Protein AF-A0AAD7QPZ3-F1 (afdb_monomer_lite)

pLDDT: mean 71.7, std 20.36, range [33.66, 97.88]

Secondary structure (DSSP, 8-state):
---------------------GGGS-S-----HHHHHHHHH-HHHHHHHHHHHHHHHHHHHHHHHHHHHHHHHHHHHHHHHHHHHHHHHHHHHHHHHHHTTS------------------------------------S----------------S---TTSTTSS----------------TT-------HHHHHHHHHHHHHHHHHHHHHHHHHTTPPPPPPPPPPP--PPPHHHHHHHHHHHHHHTS----

InterPro domains:
  IPR019186 Nucleolar protein 12 [PF09805] (25-174)
  IPR019186 Nucleolar protein 12 [PTHR14577] (20-248)

Radius of gyration: 40.18 Å; chains: 1; bounding box: 103×110×95 Å

Organism: NCBI:txid54092

Structure (mmCIF, N/CA/C/O backbone):
data_AF-A0AAD7QPZ3-F1
#
_entry.id   AF-A0AAD7QPZ3-F1
#
loop_
_atom_site.group_PDB
_atom_site.id
_atom_site.type_symbol
_atom_site.label_atom_id
_atom_site.label_alt_id
_atom_site.label_comp_id
_atom_site.label_asym_id
_atom_site.label_entity_id
_atom_site.label_seq_id
_atom_site.pdbx_PDB_ins_code
_atom_site.Cartn_x
_atom_site.Cartn_y
_atom_site.Cartn_z
_atom_site.occupancy
_atom_site.B_iso_or_equiv
_atom_site.auth_seq_id
_atom_site.auth_comp_id
_atom_site.auth_asym_id
_atom_site.auth_atom_id
_atom_site.pdbx_PDB_model_num
ATOM 1 N N . MET A 1 1 ? -53.931 44.814 13.717 1.00 44.66 1 MET A N 1
ATOM 2 C CA . MET A 1 1 ? -52.877 45.122 12.726 1.00 44.66 1 MET A CA 1
ATOM 3 C C . MET A 1 1 ? -52.194 43.832 12.310 1.00 44.66 1 MET A C 1
ATOM 5 O O . MET A 1 1 ? -51.509 43.199 13.102 1.00 44.66 1 MET A O 1
ATOM 9 N N . SER A 1 2 ? -52.487 43.412 11.088 1.00 45.22 2 SER A N 1
ATOM 10 C CA . SER A 1 2 ? -51.930 42.269 10.373 1.00 45.22 2 SER A CA 1
ATOM 11 C C . SER A 1 2 ? -50.501 42.550 9.909 1.00 45.22 2 SER A C 1
ATOM 13 O O . SER A 1 2 ? -50.274 43.551 9.239 1.00 45.22 2 SER A O 1
ATOM 15 N N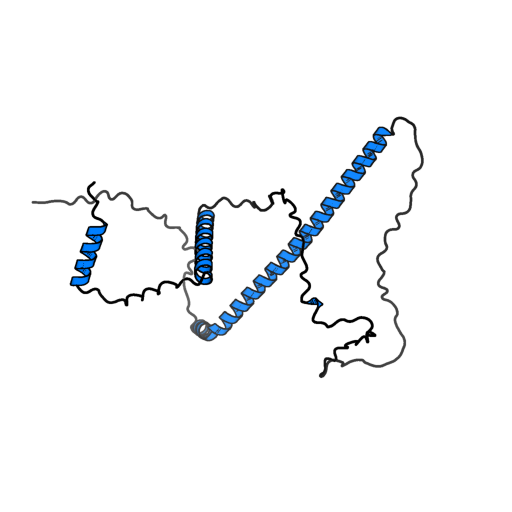 . PHE A 1 3 ? -49.570 41.632 10.169 1.00 46.31 3 PHE A N 1
ATOM 16 C CA . PHE A 1 3 ? -48.316 41.559 9.418 1.00 46.31 3 PHE A CA 1
ATOM 17 C C . PHE A 1 3 ? -48.076 40.120 8.960 1.00 46.31 3 PHE A C 1
ATOM 19 O O . PHE A 1 3 ? -47.621 39.256 9.710 1.00 46.31 3 PHE A O 1
ATOM 26 N N . GLN A 1 4 ? -48.432 39.882 7.697 1.00 48.34 4 GLN A N 1
ATOM 27 C CA . GLN A 1 4 ? -48.074 38.704 6.919 1.00 48.34 4 GLN A CA 1
ATOM 28 C C . GLN A 1 4 ? -46.544 38.633 6.813 1.00 48.34 4 GLN A C 1
ATOM 30 O O . GLN A 1 4 ? -45.912 39.532 6.264 1.00 48.34 4 GLN A O 1
ATOM 35 N N . ARG A 1 5 ? -45.924 37.563 7.322 1.00 46.53 5 ARG A N 1
ATOM 36 C CA . ARG A 1 5 ? -44.510 37.282 7.041 1.00 46.53 5 ARG A CA 1
ATOM 37 C C . ARG A 1 5 ? -44.424 36.558 5.701 1.00 46.53 5 ARG A C 1
ATOM 39 O O . ARG A 1 5 ? -44.705 35.367 5.617 1.00 46.53 5 ARG A O 1
ATOM 46 N N . SER A 1 6 ? -44.034 37.282 4.656 1.00 44.94 6 SER A N 1
ATOM 47 C CA . SER A 1 6 ? -43.653 36.708 3.366 1.00 44.94 6 SER A CA 1
ATOM 48 C C . SER A 1 6 ? -42.385 35.860 3.531 1.00 44.94 6 SER A C 1
ATOM 50 O O . SER A 1 6 ? -41.292 36.393 3.712 1.00 44.94 6 SER A O 1
ATOM 52 N N . SER A 1 7 ? -42.508 34.535 3.470 1.00 50.91 7 SER A N 1
ATOM 53 C CA . SER A 1 7 ? -41.379 33.593 3.537 1.00 50.91 7 SER A CA 1
ATOM 54 C C . SER A 1 7 ? -40.961 33.046 2.165 1.00 50.91 7 SER A C 1
ATOM 56 O O . SER A 1 7 ? -40.457 31.928 2.062 1.00 50.91 7 SER A O 1
ATOM 58 N N . LYS A 1 8 ? -41.138 33.823 1.090 1.00 55.22 8 LYS A N 1
ATOM 59 C CA . LYS A 1 8 ? -40.607 33.473 -0.234 1.00 55.22 8 LYS A CA 1
ATOM 60 C C . LYS A 1 8 ? -39.213 34.085 -0.396 1.00 55.22 8 LYS A C 1
ATOM 62 O O . LYS A 1 8 ? -39.055 35.285 -0.214 1.00 55.22 8 LYS A O 1
ATOM 67 N N . ASN A 1 9 ? -38.252 33.232 -0.760 1.00 48.41 9 ASN A N 1
ATOM 68 C CA . ASN A 1 9 ? -36.850 33.503 -1.128 1.00 48.41 9 ASN A CA 1
ATOM 69 C C . ASN A 1 9 ? -35.798 33.281 -0.025 1.00 48.41 9 ASN A C 1
ATOM 71 O O . ASN A 1 9 ? -35.169 34.207 0.476 1.00 48.41 9 ASN A O 1
ATOM 75 N N . ARG A 1 10 ? -35.518 32.003 0.271 1.00 49.38 10 ARG A N 1
ATOM 76 C CA . ARG A 1 10 ? -34.171 31.566 0.677 1.00 49.38 10 ARG A CA 1
ATOM 77 C C . ARG A 1 10 ? -33.445 31.033 -0.567 1.00 49.38 10 ARG A C 1
ATOM 79 O O . ARG A 1 10 ? -33.820 29.959 -1.037 1.00 49.38 10 ARG A O 1
ATOM 86 N N . PRO A 1 11 ? -32.441 31.734 -1.117 1.00 47.47 11 PRO A N 1
ATOM 87 C CA . PRO A 1 11 ? -31.622 31.197 -2.193 1.00 47.47 11 PRO A CA 1
ATOM 88 C C . PRO A 1 11 ? -30.579 30.237 -1.600 1.00 47.47 11 PRO A C 1
ATOM 90 O O . PRO A 1 11 ? -29.946 30.551 -0.594 1.00 47.47 11 PRO A O 1
ATOM 93 N N . GLY A 1 12 ? -30.399 29.062 -2.210 1.00 43.78 12 GLY A N 1
ATOM 94 C CA . GLY A 1 12 ? -29.226 28.212 -1.951 1.00 43.78 12 GLY A CA 1
ATOM 95 C C . GLY A 1 12 ? -29.464 26.833 -1.330 1.00 43.78 12 GLY A C 1
ATOM 96 O O . GLY A 1 12 ? -28.518 26.224 -0.836 1.00 43.78 12 GLY A O 1
ATOM 97 N N . GLY A 1 13 ? -30.682 26.289 -1.373 1.00 44.22 13 GLY A N 1
ATOM 98 C CA . GLY A 1 13 ? -30.884 24.859 -1.129 1.00 44.22 13 GLY A CA 1
ATOM 99 C C . GLY A 1 13 ? -30.333 24.048 -2.301 1.00 44.22 13 GLY A C 1
ATOM 100 O O . GLY A 1 13 ? -31.015 23.896 -3.310 1.00 44.22 13 GLY A O 1
ATOM 101 N N . ARG A 1 14 ? -29.097 23.546 -2.197 1.00 56.03 14 ARG A N 1
ATOM 102 C CA . ARG A 1 14 ? -28.527 22.596 -3.163 1.00 56.03 14 ARG A CA 1
ATOM 103 C C . ARG A 1 14 ? -29.438 21.363 -3.193 1.00 56.03 14 ARG A C 1
ATOM 105 O O . ARG A 1 14 ? -29.388 20.539 -2.284 1.00 56.03 14 ARG A O 1
ATOM 112 N N . VAL A 1 15 ? -30.285 21.256 -4.217 1.00 57.50 15 VAL A N 1
ATOM 113 C CA . VAL A 1 15 ? -31.061 20.045 -4.501 1.00 57.50 15 VAL A CA 1
ATOM 114 C C . VAL A 1 15 ? -30.040 18.972 -4.850 1.00 57.50 15 VAL A C 1
ATOM 116 O O . VAL A 1 15 ? -29.491 18.944 -5.950 1.00 57.50 15 VAL A O 1
ATOM 119 N N . THR A 1 16 ? -29.705 18.125 -3.881 1.00 58.88 16 THR A N 1
ATOM 120 C CA . THR A 1 16 ? -28.944 16.916 -4.161 1.00 58.88 16 THR A CA 1
ATOM 121 C C . THR A 1 16 ? -29.809 16.085 -5.097 1.00 58.88 16 THR A C 1
ATOM 123 O O . THR A 1 16 ? -30.924 15.691 -4.750 1.00 58.88 16 THR A O 1
ATOM 126 N N . LYS A 1 17 ? -29.337 15.880 -6.333 1.00 59.47 17 LYS A N 1
ATOM 127 C CA . LYS A 1 17 ? -29.953 14.926 -7.254 1.00 59.47 17 LYS A CA 1
ATOM 128 C C . LYS A 1 17 ? -30.024 13.605 -6.493 1.00 59.47 17 LYS A C 1
ATOM 130 O O . LYS A 1 17 ? -28.983 13.053 -6.142 1.00 59.47 17 LYS A O 1
ATOM 135 N N . LYS A 1 18 ? -31.237 13.156 -6.156 1.00 56.84 18 LYS A N 1
ATOM 136 C CA . LYS A 1 18 ? -31.462 11.830 -5.582 1.00 56.84 18 LYS A CA 1
ATOM 137 C C . LYS A 1 18 ? -30.889 10.854 -6.598 1.00 56.84 18 LYS A C 1
ATOM 139 O O . LYS A 1 18 ? -31.437 10.722 -7.689 1.00 56.84 18 LYS A O 1
ATOM 144 N N . THR A 1 19 ? -29.750 10.255 -6.278 1.00 60.06 19 THR A N 1
ATOM 145 C CA . THR A 1 19 ? -29.179 9.173 -7.065 1.00 60.06 19 THR A CA 1
ATOM 146 C C . THR A 1 19 ? -30.207 8.049 -7.061 1.00 60.06 19 THR A C 1
ATOM 148 O O . THR A 1 19 ? -30.424 7.375 -6.055 1.00 60.06 19 THR A O 1
ATOM 151 N N . GLY A 1 20 ? -30.934 7.928 -8.171 1.00 56.56 20 GLY A N 1
ATOM 152 C CA . GLY A 1 20 ? -31.792 6.789 -8.443 1.00 56.56 20 GLY A CA 1
ATOM 153 C C . GLY A 1 20 ? -30.926 5.540 -8.407 1.00 56.56 20 GLY A C 1
ATOM 154 O O . GLY A 1 20 ? -29.980 5.416 -9.176 1.00 56.56 20 GLY A O 1
ATOM 155 N N . GLY A 1 21 ? -31.200 4.664 -7.448 1.00 55.03 21 GLY A N 1
ATOM 156 C CA . GLY A 1 21 ? -30.370 3.491 -7.215 1.00 55.03 21 GLY A CA 1
ATOM 157 C C . GLY A 1 21 ? -30.864 2.620 -6.069 1.00 55.03 21 GLY A C 1
ATOM 158 O O . GLY A 1 21 ? -30.061 2.063 -5.333 1.00 55.03 21 GLY A O 1
ATOM 159 N N . ASN A 1 22 ? -32.182 2.478 -5.904 1.00 60.66 22 ASN A N 1
ATOM 160 C CA . ASN A 1 22 ? -32.751 1.428 -5.050 1.00 60.66 22 ASN A CA 1
ATOM 161 C C . ASN A 1 22 ? -32.691 0.032 -5.718 1.00 60.66 22 ASN A C 1
ATOM 163 O O . ASN A 1 22 ? -33.339 -0.890 -5.242 1.00 60.66 22 ASN A O 1
ATOM 167 N N . GLY A 1 23 ? -31.924 -0.144 -6.804 1.00 61.34 23 GLY A N 1
ATOM 168 C CA . GLY A 1 23 ? -31.830 -1.404 -7.555 1.00 61.34 23 GLY A CA 1
ATOM 169 C C . GLY A 1 23 ? -31.077 -2.531 -6.840 1.00 61.34 23 GLY A C 1
ATOM 170 O O . GLY A 1 23 ? -31.253 -3.688 -7.190 1.00 61.34 23 GLY A O 1
ATOM 171 N N . PHE A 1 24 ? -30.289 -2.214 -5.808 1.00 64.94 24 PHE A N 1
ATOM 172 C CA . PHE A 1 24 ? -29.586 -3.208 -4.987 1.00 64.94 24 PHE A CA 1
ATOM 173 C C . PHE A 1 24 ? -29.947 -3.077 -3.504 1.00 64.94 24 PHE A C 1
ATOM 175 O O . PHE A 1 24 ? -29.116 -3.226 -2.612 1.00 64.94 24 PHE A O 1
ATOM 182 N N . ARG A 1 25 ? -31.196 -2.716 -3.207 1.00 73.00 25 ARG A N 1
ATOM 183 C CA . ARG A 1 25 ? -31.723 -2.891 -1.854 1.00 73.00 25 ARG A CA 1
ATOM 184 C C . ARG A 1 25 ? -32.513 -4.193 -1.862 1.00 73.00 25 ARG A C 1
ATOM 186 O O . ARG A 1 25 ? -33.539 -4.231 -2.542 1.00 73.00 25 ARG A O 1
ATOM 193 N N . PRO A 1 26 ? -32.041 -5.258 -1.192 1.00 76.50 26 PRO A N 1
ATOM 194 C CA . PRO A 1 26 ? -32.827 -6.477 -1.086 1.00 76.50 26 PRO A CA 1
ATOM 195 C C . PRO A 1 26 ? -34.203 -6.125 -0.512 1.00 76.50 26 PRO A C 1
ATOM 197 O O . PRO A 1 26 ? -34.297 -5.359 0.449 1.00 76.50 26 PRO A O 1
ATOM 200 N N . ARG A 1 27 ? -35.263 -6.617 -1.171 1.00 81.38 27 ARG A N 1
ATOM 201 C CA . ARG A 1 27 ? -36.658 -6.312 -0.810 1.00 81.38 27 ARG A CA 1
ATOM 202 C C . ARG A 1 27 ? -36.979 -6.775 0.610 1.00 81.38 27 ARG A C 1
ATOM 204 O O . ARG A 1 27 ? -37.755 -6.122 1.295 1.00 81.38 27 ARG A O 1
ATOM 211 N N . GLU A 1 28 ? -36.327 -7.847 1.051 1.00 83.81 28 GLU A N 1
ATOM 212 C CA . GLU A 1 28 ? -36.482 -8.441 2.372 1.00 83.81 28 GLU A CA 1
ATOM 213 C C . GLU A 1 28 ? -35.107 -8.860 2.906 1.00 83.81 28 GLU A C 1
ATOM 215 O O . GLU A 1 28 ? -34.257 -9.350 2.159 1.00 83.81 28 GLU A O 1
ATOM 220 N N . ILE A 1 29 ? -34.875 -8.630 4.200 1.00 83.56 29 ILE A N 1
ATOM 221 C CA . ILE A 1 29 ? -33.672 -9.065 4.914 1.00 83.56 29 ILE A CA 1
ATOM 222 C C . ILE A 1 29 ? -34.129 -10.096 5.940 1.00 83.56 29 ILE A C 1
ATOM 224 O O . ILE A 1 29 ? -34.732 -9.739 6.952 1.00 83.56 29 ILE A O 1
ATOM 228 N N . LEU A 1 30 ? -33.851 -11.370 5.669 1.00 88.50 30 LEU A N 1
ATOM 229 C CA . LEU A 1 30 ? -34.077 -12.454 6.618 1.00 88.50 30 LEU A CA 1
ATOM 230 C C . LEU A 1 30 ? -32.838 -12.599 7.501 1.00 88.50 30 LEU A C 1
ATOM 232 O O . LEU A 1 30 ? -31.723 -12.767 7.004 1.00 88.50 30 LEU A O 1
ATOM 236 N N . PHE A 1 31 ? -33.029 -12.497 8.814 1.00 85.81 31 PHE A N 1
ATOM 237 C CA . PHE A 1 31 ? -31.963 -12.714 9.783 1.00 85.81 31 PHE A CA 1
ATOM 238 C C . PHE A 1 31 ? -31.994 -14.165 10.242 1.00 85.81 31 PHE A C 1
ATOM 240 O O . PHE A 1 31 ? -32.867 -14.552 11.012 1.00 85.81 31 PHE A O 1
ATOM 247 N N . ASP A 1 32 ? -31.018 -14.943 9.790 1.00 92.94 32 ASP A N 1
ATOM 248 C CA . ASP A 1 32 ? -30.769 -16.273 10.327 1.00 92.94 32 ASP A CA 1
ATOM 249 C C . ASP A 1 32 ? -30.086 -16.146 11.703 1.00 92.94 32 ASP A C 1
ATOM 251 O O . ASP A 1 32 ? -28.991 -15.576 11.837 1.00 92.94 32 ASP A O 1
ATOM 255 N N . SER A 1 33 ? -30.771 -16.619 12.746 1.00 92.44 33 SER A N 1
ATOM 256 C CA . SER A 1 33 ? -30.279 -16.601 14.125 1.00 92.44 33 SER A CA 1
ATOM 257 C C . SER A 1 33 ? -29.007 -17.426 14.283 1.00 92.44 33 SER A C 1
ATOM 259 O O . SER A 1 33 ? -28.092 -16.995 14.991 1.00 92.44 33 SER A O 1
ATOM 261 N N . ASP A 1 34 ? -28.902 -18.546 13.574 1.00 91.12 34 ASP A N 1
ATOM 262 C CA . ASP A 1 34 ? -27.798 -19.490 13.723 1.00 91.12 34 ASP A CA 1
ATOM 263 C C . ASP A 1 34 ? -26.545 -18.936 13.046 1.00 91.12 34 ASP A C 1
ATOM 265 O O . ASP A 1 34 ? -25.460 -18.908 13.640 1.00 91.12 34 ASP A O 1
ATOM 269 N N . ALA A 1 35 ? -26.702 -18.354 11.852 1.00 89.31 35 ALA A N 1
ATOM 270 C CA . ALA A 1 35 ? -25.636 -17.608 11.185 1.00 89.31 35 ALA A CA 1
ATOM 271 C C . ALA A 1 35 ? -25.154 -16.419 12.036 1.00 89.31 35 ALA A C 1
ATOM 273 O O . ALA A 1 35 ? -23.952 -16.135 12.103 1.00 89.31 35 ALA A O 1
ATOM 274 N N . ARG A 1 36 ? -26.069 -15.733 12.738 1.00 88.38 36 ARG A N 1
ATOM 275 C CA . ARG A 1 36 ? -25.717 -14.642 13.659 1.00 88.38 36 ARG A CA 1
ATOM 276 C C . ARG A 1 36 ? -24.919 -15.149 14.856 1.00 88.38 36 ARG A C 1
ATOM 278 O O . ARG A 1 36 ? -23.930 -14.513 15.227 1.00 88.38 36 ARG A O 1
ATOM 285 N N . GLU A 1 37 ? -25.305 -16.269 15.456 1.00 89.50 37 GLU A N 1
ATOM 286 C CA . GLU A 1 37 ? -24.554 -16.870 16.558 1.00 89.50 37 GLU A CA 1
ATOM 287 C C . GLU A 1 37 ? -23.158 -17.321 16.133 1.00 89.50 37 GLU A C 1
ATOM 289 O O . GLU A 1 37 ? -22.177 -17.019 16.820 1.00 89.50 37 GLU A O 1
ATOM 294 N N . GLN A 1 38 ? -23.045 -17.984 14.983 1.00 86.69 38 GLN A N 1
ATOM 295 C CA . GLN A 1 38 ? -21.759 -18.391 14.418 1.00 86.69 38 GLN A CA 1
ATOM 296 C C . GLN A 1 38 ? -20.876 -17.181 14.107 1.00 86.69 38 GLN A C 1
ATOM 298 O O . GLN A 1 38 ? -19.686 -17.173 14.433 1.00 86.69 38 GLN A O 1
ATOM 303 N N . TYR A 1 39 ? -21.455 -16.116 13.550 1.00 86.62 39 TYR A N 1
ATOM 304 C CA . TYR A 1 39 ? -20.751 -14.861 13.322 1.00 86.62 39 TYR A CA 1
ATOM 305 C C . TYR A 1 39 ? -20.240 -14.273 14.642 1.00 86.62 39 TYR A C 1
ATOM 307 O O . TYR A 1 39 ? -19.056 -13.940 14.749 1.00 86.62 39 TYR A O 1
ATOM 315 N N . LEU A 1 40 ? -21.086 -14.186 15.670 1.00 89.00 40 LEU A N 1
ATOM 316 C CA . LEU A 1 40 ? -20.717 -13.615 16.967 1.00 89.00 40 LEU A CA 1
ATOM 317 C C . LEU A 1 40 ? -19.697 -14.463 17.740 1.00 89.00 40 LEU A C 1
ATOM 319 O O . LEU A 1 40 ? -18.849 -13.897 18.423 1.00 89.00 40 LEU A O 1
ATOM 323 N N . LYS A 1 41 ? -19.723 -15.791 17.623 1.00 88.88 41 LYS A N 1
ATOM 324 C CA . LYS A 1 41 ? -18.760 -16.687 18.294 1.00 88.88 41 LYS A CA 1
ATOM 325 C C . LYS A 1 41 ? -17.465 -16.865 17.479 1.00 88.88 41 LYS A C 1
ATOM 327 O O . LYS A 1 41 ? -16.403 -17.134 18.034 1.00 88.88 41 LYS A O 1
ATOM 332 N N . GLY A 1 42 ? -17.514 -16.648 16.165 1.00 91.25 42 GLY A N 1
ATOM 333 C CA . GLY A 1 42 ? -16.420 -16.897 15.220 1.00 91.25 42 GLY A CA 1
ATOM 334 C C . GLY A 1 42 ? -15.436 -15.743 14.987 1.00 91.25 42 GLY A C 1
ATOM 335 O O . GLY A 1 42 ? -14.693 -15.784 14.008 1.00 91.25 42 GLY A O 1
ATOM 336 N N . PHE A 1 43 ? -15.400 -14.692 15.821 1.00 90.94 43 PHE A N 1
ATOM 337 C CA . PHE A 1 43 ? -14.508 -13.536 15.589 1.00 90.94 43 PHE A CA 1
ATOM 338 C C . PHE A 1 43 ? -13.027 -13.911 15.488 1.00 90.94 43 PHE A C 1
ATOM 340 O O . PHE A 1 43 ? -12.316 -13.331 14.668 1.00 90.94 43 PHE A O 1
ATOM 347 N N . HIS A 1 44 ? -12.558 -14.863 16.302 1.00 90.69 44 HIS A N 1
ATOM 348 C CA . HIS A 1 44 ? -11.166 -15.304 16.247 1.00 90.69 44 HIS A CA 1
ATOM 349 C C . HIS A 1 44 ? -10.850 -15.970 14.903 1.00 90.69 44 HIS A C 1
ATOM 351 O O . HIS A 1 44 ? -9.897 -15.560 14.247 1.00 90.69 44 HIS A O 1
ATOM 357 N N . LYS A 1 45 ? -11.714 -16.884 14.438 1.00 93.19 45 LYS A N 1
ATOM 358 C CA . LYS A 1 45 ? -11.594 -17.526 13.118 1.00 93.19 45 LYS A CA 1
ATOM 359 C C . LYS A 1 45 ? -11.549 -16.488 11.995 1.00 93.19 45 LYS A C 1
ATOM 361 O O . LYS A 1 45 ? -10.574 -16.425 11.263 1.00 93.19 45 LYS A O 1
ATOM 366 N N . ARG A 1 46 ? -12.495 -15.543 11.977 1.00 91.44 46 ARG A N 1
ATOM 367 C CA . ARG A 1 46 ? -12.531 -14.458 10.977 1.00 91.44 46 ARG A CA 1
ATOM 368 C C . ARG A 1 46 ? -11.339 -13.503 11.049 1.00 91.44 46 ARG A C 1
ATOM 370 O O .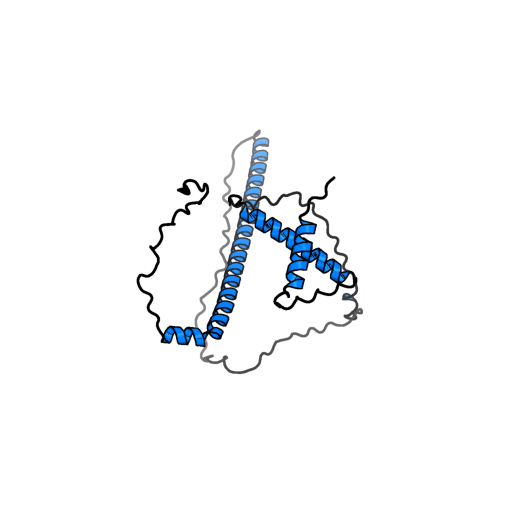 ARG A 1 46 ? -11.011 -12.846 10.064 1.00 91.44 46 ARG A O 1
ATOM 377 N N . ASN A 1 47 ? -10.742 -13.315 12.225 1.00 95.12 47 ASN A N 1
ATOM 378 C CA . ASN A 1 47 ? -9.514 -12.531 12.363 1.00 95.12 47 ASN A CA 1
ATOM 379 C C . ASN A 1 47 ? -8.310 -13.291 11.795 1.00 95.12 47 ASN A C 1
ATOM 381 O O . ASN A 1 47 ? -7.477 -12.667 11.143 1.00 95.12 47 ASN A O 1
ATOM 385 N N . VAL A 1 48 ? -8.223 -14.601 12.037 1.00 95.12 48 VAL A N 1
ATOM 386 C CA . VAL A 1 48 ? -7.183 -15.476 11.477 1.00 95.12 48 VAL A CA 1
ATOM 387 C C . VAL A 1 48 ? -7.308 -15.529 9.955 1.00 95.12 48 VAL A C 1
ATOM 389 O O . VAL A 1 48 ? -6.375 -15.116 9.277 1.00 95.12 48 VAL A O 1
ATOM 392 N N . GLU A 1 49 ? -8.493 -15.828 9.427 1.00 94.88 49 GLU A N 1
ATOM 393 C CA . GLU A 1 49 ? -8.777 -15.841 7.984 1.00 94.88 49 GLU A CA 1
ATOM 394 C C . GLU A 1 49 ? -8.438 -14.504 7.311 1.00 94.88 49 GLU A C 1
ATOM 396 O O . GLU A 1 49 ? -7.887 -14.457 6.216 1.00 94.88 49 GLU A O 1
ATOM 401 N N . ARG A 1 50 ? -8.732 -13.369 7.966 1.00 94.69 50 ARG A N 1
ATOM 402 C CA . ARG A 1 50 ? -8.355 -12.049 7.434 1.00 94.69 50 ARG A CA 1
ATOM 403 C C . ARG A 1 50 ? -6.845 -11.853 7.369 1.00 94.69 50 ARG A C 1
ATOM 405 O O . ARG A 1 50 ? -6.371 -11.247 6.411 1.00 94.69 50 ARG A O 1
ATOM 412 N N . LYS A 1 51 ? -6.106 -12.318 8.379 1.00 96.31 51 LYS A N 1
ATOM 413 C CA . LYS A 1 51 ? -4.638 -12.259 8.385 1.00 96.31 51 LYS A CA 1
ATOM 414 C C . LYS A 1 51 ? -4.057 -13.166 7.306 1.00 96.31 51 LYS A C 1
ATOM 416 O O . LYS A 1 51 ? -3.176 -12.725 6.577 1.00 96.31 51 LYS A O 1
ATOM 421 N N . GLU A 1 52 ? -4.584 -14.378 7.174 1.00 96.88 52 GLU A N 1
ATOM 422 C CA . GLU A 1 52 ? -4.180 -15.346 6.152 1.00 96.88 52 GLU A CA 1
ATOM 423 C C . GLU A 1 52 ? -4.440 -14.797 4.752 1.00 96.88 52 GLU A C 1
ATOM 425 O O . GLU A 1 52 ? -3.504 -14.662 3.974 1.00 96.88 52 GLU A O 1
ATOM 430 N N . LYS A 1 53 ? -5.652 -14.308 4.478 1.00 97.19 53 LYS A N 1
ATOM 431 C CA . LYS A 1 53 ? -6.002 -13.700 3.188 1.00 97.19 53 LYS A CA 1
ATOM 432 C C . LYS A 1 53 ? -5.165 -12.462 2.860 1.00 97.19 53 LYS A C 1
ATOM 434 O O . LYS A 1 53 ? -4.864 -12.197 1.699 1.00 97.19 53 LYS A O 1
ATOM 439 N N . ALA A 1 54 ? -4.805 -11.662 3.865 1.00 95.94 54 ALA A N 1
ATOM 440 C CA . ALA A 1 54 ? -3.897 -10.533 3.665 1.00 95.94 54 ALA A CA 1
ATOM 441 C C . ALA A 1 54 ? -2.479 -11.010 3.310 1.00 95.94 54 ALA A C 1
ATOM 443 O O . ALA A 1 54 ? -1.859 -10.451 2.405 1.00 95.94 54 ALA A O 1
ATOM 444 N N . ALA A 1 55 ? -1.991 -12.057 3.979 1.00 96.06 55 ALA A N 1
ATOM 445 C CA . ALA A 1 55 ? -0.699 -12.665 3.683 1.00 96.06 55 ALA A CA 1
ATOM 446 C C . ALA A 1 55 ? -0.676 -13.337 2.298 1.00 96.06 55 ALA A C 1
ATOM 448 O O . ALA A 1 55 ? 0.310 -13.205 1.580 1.00 96.06 55 ALA A O 1
ATOM 449 N N . GLU A 1 56 ? -1.752 -14.014 1.899 1.00 97.19 56 GLU A N 1
ATOM 450 C CA . GLU A 1 56 ? -1.904 -14.625 0.574 1.00 97.19 56 GLU A CA 1
ATOM 451 C C . GLU A 1 56 ? -1.859 -13.578 -0.533 1.00 97.19 56 GLU A C 1
ATOM 453 O O . GLU A 1 56 ? -1.018 -13.680 -1.422 1.00 97.19 56 GLU A O 1
ATOM 458 N N . ARG A 1 57 ? -2.658 -12.508 -0.428 1.00 95.81 57 ARG A N 1
ATOM 459 C CA . ARG A 1 57 ? -2.611 -11.411 -1.407 1.00 95.81 57 ARG A CA 1
ATOM 460 C C . ARG A 1 57 ? -1.224 -10.787 -1.504 1.00 95.81 57 ARG A C 1
ATOM 462 O O . ARG A 1 57 ? -0.754 -10.516 -2.602 1.00 95.81 57 ARG A O 1
ATOM 469 N N . ALA A 1 58 ? -0.545 -10.576 -0.376 1.00 95.38 58 ALA A N 1
ATOM 470 C CA . ALA A 1 58 ? 0.816 -10.041 -0.386 1.00 95.38 58 ALA A CA 1
ATOM 471 C C . ALA A 1 58 ? 1.794 -10.971 -1.130 1.00 95.38 58 ALA A C 1
ATOM 473 O O . ALA A 1 58 ? 2.621 -10.495 -1.907 1.00 95.38 58 ALA A O 1
ATOM 474 N N . LYS A 1 59 ? 1.672 -12.292 -0.943 1.00 97.31 59 LYS A N 1
ATOM 475 C CA . LYS A 1 59 ? 2.470 -13.291 -1.673 1.00 97.31 59 LYS A CA 1
ATOM 476 C C . LYS A 1 59 ? 2.143 -13.315 -3.166 1.00 97.31 59 LYS A C 1
ATOM 478 O O . LYS A 1 59 ? 3.063 -13.402 -3.975 1.00 97.31 59 LYS A O 1
ATOM 483 N N . GLU A 1 60 ? 0.868 -13.225 -3.537 1.00 96.12 60 GLU A N 1
ATOM 484 C CA . GLU A 1 60 ? 0.435 -13.166 -4.939 1.00 96.12 60 GLU A CA 1
ATOM 485 C C . GLU A 1 60 ? 0.988 -11.927 -5.644 1.00 96.12 60 GLU A C 1
ATOM 487 O O . GLU A 1 60 ? 1.568 -12.049 -6.722 1.00 96.12 60 GLU A O 1
ATOM 492 N N . HIS A 1 61 ? 0.894 -10.756 -5.008 1.00 92.62 61 HIS A N 1
ATOM 493 C CA . HIS A 1 61 ? 1.478 -9.523 -5.532 1.00 92.62 61 HIS A CA 1
ATOM 494 C C . HIS A 1 61 ? 3.000 -9.628 -5.672 1.00 92.62 61 HIS A C 1
ATOM 496 O O . HIS A 1 61 ? 3.531 -9.315 -6.731 1.00 92.62 61 HIS A O 1
ATOM 502 N N . ALA A 1 62 ? 3.708 -10.144 -4.663 1.00 95.62 62 ALA A N 1
ATOM 503 C CA . ALA A 1 62 ? 5.158 -10.329 -4.752 1.00 95.62 62 ALA A CA 1
ATOM 504 C C . ALA A 1 62 ? 5.560 -11.293 -5.883 1.00 95.62 62 ALA A C 1
ATOM 506 O O . ALA A 1 62 ? 6.524 -11.045 -6.607 1.00 95.62 62 ALA A O 1
ATOM 507 N N . ARG A 1 63 ? 4.810 -12.388 -6.067 1.00 97.00 63 ARG A N 1
ATOM 508 C CA . ARG A 1 63 ? 5.045 -13.342 -7.159 1.00 97.00 63 ARG A CA 1
ATOM 509 C C . ARG A 1 63 ? 4.798 -12.702 -8.522 1.00 97.00 63 ARG A C 1
ATOM 511 O O . ARG A 1 63 ? 5.584 -12.938 -9.436 1.00 97.00 63 ARG A O 1
ATOM 518 N N . ARG A 1 64 ? 3.726 -11.919 -8.650 1.00 96.25 64 ARG A N 1
ATOM 519 C CA . ARG A 1 64 ? 3.388 -11.195 -9.876 1.00 96.25 64 ARG A CA 1
ATOM 520 C C . ARG A 1 64 ? 4.478 -10.187 -10.236 1.00 96.25 64 ARG A C 1
ATOM 522 O O . ARG A 1 64 ? 4.999 -10.267 -11.340 1.00 96.25 64 ARG A O 1
ATOM 529 N N . ASN A 1 65 ? 4.901 -9.358 -9.284 1.00 94.25 65 ASN A N 1
ATOM 530 C CA . ASN A 1 65 ? 5.960 -8.372 -9.505 1.00 94.25 65 ASN A CA 1
ATOM 531 C C . ASN A 1 65 ? 7.271 -9.044 -9.932 1.00 94.25 65 ASN A C 1
ATOM 533 O O . ASN A 1 65 ? 7.876 -8.635 -10.911 1.00 94.25 65 ASN A O 1
ATOM 537 N N . LYS A 1 66 ? 7.667 -10.149 -9.284 1.00 97.44 66 LYS A N 1
ATOM 538 C CA . LYS A 1 66 ? 8.878 -10.894 -9.668 1.00 97.44 66 LYS A CA 1
ATOM 539 C C . LYS A 1 66 ? 8.806 -11.469 -11.090 1.00 97.44 66 LYS A C 1
ATOM 541 O O . LYS A 1 66 ? 9.827 -11.586 -11.768 1.00 97.44 66 LYS A O 1
ATOM 546 N N . LEU A 1 67 ? 7.621 -11.898 -11.528 1.00 97.44 67 LEU A N 1
ATOM 547 C CA . LEU A 1 67 ? 7.413 -12.374 -12.897 1.00 97.44 67 LEU A CA 1
ATOM 548 C C . LEU A 1 67 ? 7.486 -11.222 -13.900 1.00 97.44 67 LEU A C 1
ATOM 550 O O . LEU A 1 67 ? 8.169 -11.368 -14.909 1.00 97.44 67 LEU A O 1
ATOM 554 N N . GLU A 1 68 ? 6.840 -10.097 -13.596 1.00 96.94 68 GLU A N 1
ATOM 555 C CA . GLU A 1 68 ? 6.866 -8.880 -14.416 1.00 96.94 68 GLU A CA 1
ATOM 556 C C . GLU A 1 68 ? 8.294 -8.320 -14.534 1.00 96.94 68 GLU A C 1
ATOM 558 O O . GLU A 1 68 ? 8.753 -8.060 -15.640 1.00 96.94 68 GLU A O 1
ATOM 563 N N . GLU A 1 69 ? 9.055 -8.259 -13.436 1.00 96.56 69 GLU A N 1
ATOM 564 C CA . GLU A 1 69 ? 10.475 -7.873 -13.429 1.00 96.56 69 GLU A CA 1
ATOM 565 C C . GLU A 1 69 ? 11.320 -8.797 -14.314 1.00 96.56 69 GLU A C 1
ATOM 567 O O . GLU A 1 69 ? 12.130 -8.343 -15.122 1.00 96.56 69 GLU A O 1
ATOM 572 N N . ARG A 1 70 ? 11.122 -10.118 -14.203 1.00 96.75 70 ARG A N 1
ATOM 573 C CA . ARG A 1 70 ? 11.860 -11.086 -15.025 1.00 96.75 70 ARG A CA 1
ATOM 574 C C . ARG A 1 70 ? 11.497 -10.969 -16.503 1.00 96.75 70 ARG A C 1
ATOM 576 O O . ARG A 1 70 ? 12.364 -11.186 -17.348 1.00 96.75 70 ARG A O 1
ATOM 583 N N . GLN A 1 71 ? 10.235 -10.687 -16.811 1.00 97.88 71 GLN A N 1
ATOM 584 C CA . GLN A 1 71 ? 9.782 -10.461 -18.177 1.00 97.88 71 GLN A CA 1
ATOM 585 C C . GLN A 1 71 ? 10.397 -9.179 -18.741 1.00 97.88 71 GLN A C 1
ATOM 587 O O . GLN A 1 71 ? 11.032 -9.244 -19.787 1.00 97.88 71 GLN A O 1
ATOM 592 N N . ALA A 1 72 ? 10.337 -8.071 -18.000 1.00 96.62 72 ALA A N 1
ATOM 593 C CA . ALA A 1 72 ? 10.945 -6.806 -18.398 1.00 96.62 72 ALA A CA 1
ATOM 594 C C . ALA A 1 72 ? 12.448 -6.952 -18.681 1.00 96.62 72 ALA A C 1
ATOM 596 O O . ALA A 1 72 ? 12.936 -6.453 -19.688 1.00 96.62 72 ALA A O 1
ATOM 597 N N . LEU A 1 73 ? 13.173 -7.707 -17.852 1.00 96.81 73 LEU A N 1
ATOM 598 C CA . LEU A 1 73 ? 14.607 -7.942 -18.038 1.00 96.81 73 LEU A CA 1
ATOM 599 C C . LEU A 1 73 ? 14.896 -8.792 -19.289 1.00 96.81 73 LEU A C 1
ATOM 601 O O . LEU A 1 73 ? 15.870 -8.557 -20.002 1.00 96.81 73 LEU A O 1
ATOM 605 N N . ARG A 1 74 ? 14.042 -9.776 -19.595 1.00 97.44 74 ARG A N 1
ATOM 606 C CA . ARG A 1 74 ? 14.140 -10.542 -20.849 1.00 97.44 74 ARG A CA 1
ATOM 607 C C . ARG A 1 74 ? 13.869 -9.661 -22.063 1.00 97.44 74 ARG A C 1
ATOM 609 O O . ARG A 1 74 ? 14.611 -9.758 -23.035 1.00 97.44 74 ARG A O 1
ATOM 616 N N . ASP A 1 75 ? 12.856 -8.807 -21.987 1.00 97.19 75 ASP A N 1
ATOM 617 C CA . ASP A 1 75 ? 12.490 -7.899 -23.071 1.00 97.19 75 ASP A CA 1
ATOM 618 C C . ASP A 1 75 ? 13.588 -6.851 -23.307 1.00 97.19 75 ASP A C 1
ATOM 620 O O . ASP A 1 75 ? 13.937 -6.591 -24.455 1.00 97.19 75 ASP A O 1
ATOM 624 N N . GLN A 1 76 ? 14.201 -6.322 -22.242 1.00 96.56 76 GLN A N 1
ATOM 625 C CA . GLN A 1 76 ? 15.375 -5.441 -22.324 1.00 96.56 76 GLN A CA 1
ATOM 626 C C . GLN A 1 76 ? 16.546 -6.131 -23.026 1.00 96.56 76 GLN A C 1
ATOM 628 O O . GLN A 1 76 ? 17.038 -5.622 -24.026 1.00 96.56 76 GLN A O 1
ATOM 633 N N . ARG A 1 77 ? 16.929 -7.337 -22.585 1.00 96.81 77 ARG A N 1
ATOM 634 C CA . ARG A 1 77 ? 18.011 -8.101 -23.233 1.00 96.81 77 ARG A CA 1
ATOM 635 C C . ARG A 1 77 ? 17.725 -8.398 -24.701 1.00 96.81 77 ARG A C 1
ATOM 637 O O . ARG A 1 77 ? 18.645 -8.399 -25.509 1.00 96.81 77 ARG A O 1
ATOM 644 N N . LYS A 1 78 ? 16.464 -8.680 -25.040 1.00 97.69 78 LYS A N 1
ATOM 645 C CA . LYS A 1 78 ? 16.058 -8.931 -26.423 1.00 97.69 78 LYS A CA 1
ATOM 646 C C . LYS A 1 78 ? 16.218 -7.672 -27.277 1.00 97.69 78 LYS A C 1
ATOM 648 O O . LYS A 1 78 ? 16.798 -7.764 -28.350 1.00 97.69 78 LYS A O 1
ATOM 653 N N . ARG A 1 79 ? 15.776 -6.513 -26.776 1.00 97.25 79 ARG A N 1
ATOM 654 C CA . ARG A 1 79 ? 15.949 -5.220 -27.457 1.00 97.25 79 ARG A CA 1
ATOM 655 C C . ARG A 1 79 ? 17.418 -4.858 -27.629 1.00 97.25 79 ARG A C 1
ATOM 657 O O . ARG A 1 79 ? 17.819 -4.551 -28.738 1.00 97.25 79 ARG A O 1
ATOM 664 N N . GLU A 1 80 ? 18.232 -4.993 -26.583 1.00 96.50 80 GLU A N 1
ATOM 665 C CA . GLU A 1 80 ? 19.678 -4.743 -26.669 1.00 96.50 80 GLU A CA 1
ATOM 666 C C . GLU A 1 80 ? 20.358 -5.636 -27.718 1.00 96.50 80 GLU A C 1
ATOM 668 O O . GLU A 1 80 ? 21.292 -5.209 -28.394 1.00 96.50 80 GLU A O 1
ATOM 673 N N . LEU A 1 81 ? 19.918 -6.891 -27.850 1.00 97.19 81 LEU A N 1
ATOM 674 C CA . LEU A 1 81 ? 20.433 -7.810 -28.863 1.00 97.19 81 LEU A CA 1
ATOM 675 C C . LEU A 1 81 ? 19.982 -7.380 -30.266 1.00 97.19 81 LEU A C 1
ATOM 677 O O . LEU A 1 81 ? 20.818 -7.291 -31.162 1.00 97.19 81 LEU A O 1
ATOM 681 N N . GLU A 1 82 ? 18.697 -7.067 -30.448 1.00 96.94 82 GLU A N 1
ATOM 682 C CA . GLU A 1 82 ? 18.152 -6.559 -31.715 1.00 96.94 82 GLU A CA 1
ATOM 683 C C . GLU A 1 82 ? 18.854 -5.263 -32.154 1.00 96.94 82 GLU A C 1
ATOM 685 O O . GLU A 1 82 ? 19.263 -5.156 -33.308 1.00 96.94 82 GLU A O 1
ATOM 690 N N . GLU A 1 83 ? 19.076 -4.318 -31.241 1.00 96.56 83 GLU A N 1
ATOM 691 C CA . GLU A 1 83 ? 19.820 -3.078 -31.492 1.00 96.56 83 GLU A CA 1
ATOM 692 C C . GLU A 1 83 ? 21.269 -3.365 -31.902 1.00 96.56 83 GLU A C 1
ATOM 694 O O . GLU A 1 83 ? 21.749 -2.825 -32.897 1.00 96.56 83 GLU A O 1
ATOM 699 N N . LYS A 1 84 ? 21.962 -4.272 -31.201 1.00 96.25 84 LYS A N 1
ATOM 700 C CA . LYS A 1 84 ? 23.327 -4.683 -31.571 1.00 96.25 84 LYS A CA 1
ATOM 701 C C . LYS A 1 84 ? 23.381 -5.348 -32.944 1.00 96.25 84 LYS A C 1
ATOM 703 O O . LYS A 1 84 ? 24.298 -5.059 -33.707 1.00 96.25 84 LYS A O 1
ATOM 708 N N . MET A 1 85 ? 22.417 -6.209 -33.277 1.00 96.88 85 MET A N 1
ATOM 709 C CA . MET A 1 85 ? 22.326 -6.823 -34.607 1.00 96.88 85 MET A CA 1
ATOM 710 C C . MET A 1 85 ? 22.039 -5.782 -35.687 1.00 96.88 85 MET A C 1
ATOM 712 O O . MET A 1 85 ? 22.647 -5.839 -36.752 1.00 96.88 85 MET A O 1
ATOM 716 N N . GLN A 1 86 ? 21.162 -4.811 -35.417 1.00 95.62 86 GLN A N 1
ATOM 717 C CA . GLN A 1 86 ? 20.896 -3.707 -36.338 1.00 95.62 86 GLN A CA 1
ATOM 718 C C . GLN A 1 86 ? 22.156 -2.871 -36.575 1.00 95.62 86 GLN A C 1
ATOM 720 O O . GLN A 1 86 ? 22.509 -2.647 -37.732 1.00 95.62 86 GLN A O 1
ATOM 725 N N . ILE A 1 87 ? 22.879 -2.493 -35.516 1.00 95.00 87 ILE A N 1
ATOM 726 C CA . ILE A 1 87 ? 24.154 -1.768 -35.617 1.00 95.00 87 ILE A CA 1
ATOM 727 C C . ILE A 1 87 ? 25.173 -2.582 -36.422 1.00 95.00 87 ILE A C 1
ATOM 729 O O . ILE A 1 87 ? 25.749 -2.059 -37.371 1.00 95.00 87 ILE A O 1
ATOM 733 N N . ALA A 1 88 ? 25.351 -3.870 -36.113 1.00 94.44 88 ALA A N 1
ATOM 734 C CA . ALA A 1 88 ? 26.274 -4.740 -36.842 1.00 94.44 88 ALA A CA 1
ATOM 735 C C . ALA A 1 88 ? 25.894 -4.874 -38.327 1.00 94.44 88 ALA A C 1
ATOM 737 O O . ALA A 1 88 ? 26.758 -4.781 -39.195 1.00 94.44 88 ALA A O 1
ATOM 738 N N . SER A 1 89 ? 24.601 -5.030 -38.633 1.00 93.12 89 SER A N 1
ATOM 739 C CA . SER A 1 89 ? 24.109 -5.098 -40.013 1.00 93.12 89 SER A CA 1
ATOM 740 C C . SER A 1 89 ? 24.311 -3.783 -40.772 1.00 93.12 89 SER A C 1
ATOM 742 O O . SER A 1 89 ? 24.644 -3.808 -41.955 1.00 93.12 89 SER A O 1
ATOM 744 N N . ALA A 1 90 ? 24.162 -2.638 -40.098 1.00 92.44 90 ALA A N 1
ATOM 745 C CA . ALA A 1 90 ? 24.400 -1.322 -40.678 1.00 92.44 90 ALA A CA 1
ATOM 746 C C . ALA A 1 90 ? 25.891 -1.102 -40.963 1.00 92.44 90 ALA A C 1
ATOM 748 O O . ALA A 1 90 ? 26.227 -0.695 -42.070 1.00 92.44 90 ALA A O 1
ATOM 749 N N . MET A 1 91 ? 26.773 -1.454 -40.019 1.00 90.62 91 MET A N 1
ATOM 750 C CA . MET A 1 91 ? 28.228 -1.399 -40.212 1.00 90.62 91 MET A CA 1
ATOM 751 C C . MET A 1 91 ? 28.681 -2.310 -41.359 1.00 90.62 91 MET A C 1
ATOM 753 O O . MET A 1 91 ? 29.459 -1.888 -42.208 1.00 90.62 91 MET A O 1
ATOM 757 N N . TYR A 1 92 ? 28.163 -3.541 -41.423 1.00 89.75 92 TYR A N 1
ATOM 758 C CA . TYR A 1 92 ? 28.480 -4.473 -42.507 1.00 89.75 92 TYR A CA 1
ATOM 759 C C . TYR A 1 92 ? 28.011 -3.947 -43.870 1.00 89.75 92 TYR A C 1
ATOM 761 O O . TYR A 1 92 ? 28.739 -4.027 -44.855 1.00 89.75 92 TYR A O 1
ATOM 769 N N . LYS A 1 93 ? 26.816 -3.348 -43.924 1.00 89.75 93 LYS A N 1
ATOM 770 C CA . LYS A 1 93 ? 26.283 -2.723 -45.139 1.00 89.75 93 LYS A CA 1
ATOM 771 C C . LYS A 1 93 ? 27.076 -1.483 -45.563 1.00 89.75 93 LYS A C 1
ATOM 773 O O . LYS A 1 93 ? 27.259 -1.275 -46.756 1.00 89.75 93 LYS A O 1
ATOM 778 N N . GLU A 1 94 ? 27.537 -0.665 -44.620 1.00 84.19 94 GLU A N 1
ATOM 779 C CA . GLU A 1 94 ? 28.398 0.492 -44.894 1.00 84.19 94 GLU A CA 1
ATOM 780 C C . GLU A 1 94 ? 29.754 0.048 -45.455 1.00 84.19 94 GLU A C 1
ATOM 782 O O . GLU A 1 94 ? 30.186 0.569 -46.479 1.00 84.19 94 GLU A O 1
ATOM 787 N N . GLN A 1 95 ? 30.363 -0.985 -44.867 1.00 84.06 95 GLN A N 1
ATOM 788 C CA . GLN A 1 95 ? 31.613 -1.570 -45.356 1.00 84.06 95 GLN A CA 1
ATOM 789 C C . GLN A 1 95 ? 31.466 -2.198 -46.754 1.00 84.06 95 GLN A C 1
ATOM 791 O O . GLN A 1 95 ? 32.374 -2.086 -47.574 1.00 84.06 95 GLN A O 1
ATOM 796 N N . LEU A 1 96 ? 30.326 -2.833 -47.048 1.00 79.38 96 LEU A N 1
ATOM 797 C CA . LEU A 1 96 ? 30.001 -3.336 -48.388 1.00 79.38 96 LEU A CA 1
ATOM 798 C C . LEU A 1 96 ? 29.804 -2.203 -49.398 1.00 79.38 96 LEU A C 1
ATOM 800 O O . LEU A 1 96 ? 30.368 -2.269 -50.483 1.00 79.38 96 LEU A O 1
ATOM 804 N N . ASN A 1 97 ? 29.057 -1.157 -49.036 1.00 72.50 97 ASN A N 1
ATOM 805 C CA . ASN A 1 97 ? 28.832 0.000 -49.904 1.00 72.50 97 ASN A CA 1
ATOM 806 C C . ASN A 1 97 ? 30.129 0.779 -50.205 1.00 72.50 97 ASN A C 1
ATOM 808 O O . ASN A 1 97 ? 30.252 1.334 -51.292 1.00 72.50 97 ASN A O 1
ATOM 812 N N . ASP A 1 98 ? 31.090 0.822 -49.275 1.00 60.97 98 ASP A N 1
ATOM 813 C CA . ASP A 1 98 ? 32.416 1.436 -49.484 1.00 60.97 98 ASP A CA 1
ATOM 814 C C . ASP A 1 98 ? 33.361 0.523 -50.300 1.00 60.97 98 ASP A C 1
ATOM 816 O O . ASP A 1 98 ? 34.300 0.983 -50.947 1.00 60.97 98 ASP A O 1
ATOM 820 N N . SER A 1 99 ? 33.076 -0.786 -50.331 1.00 59.22 99 SER A N 1
ATOM 821 C CA . SER A 1 99 ? 33.808 -1.791 -51.113 1.00 59.22 99 SER A CA 1
ATOM 822 C C . SER A 1 99 ? 33.203 -2.066 -52.500 1.00 59.22 99 SER A C 1
ATOM 824 O O . SER A 1 99 ? 33.817 -2.782 -53.292 1.00 59.22 99 SER A O 1
ATOM 826 N N . GLU A 1 100 ? 32.041 -1.502 -52.844 1.00 51.47 100 GLU A N 1
ATOM 827 C CA . GLU A 1 100 ? 31.348 -1.733 -54.124 1.00 51.47 100 GLU A CA 1
ATOM 828 C C . GLU A 1 100 ? 31.880 -0.826 -55.258 1.00 51.47 100 GLU A C 1
ATOM 830 O O . GLU A 1 100 ? 31.131 -0.251 -56.050 1.00 51.47 100 GLU A O 1
ATOM 835 N N . SER A 1 101 ? 33.212 -0.709 -55.343 1.00 50.25 101 SER A N 1
ATOM 836 C CA . SER A 1 101 ? 33.926 -0.188 -56.518 1.00 50.25 101 SER A CA 1
ATOM 837 C C . SER A 1 101 ? 34.863 -1.202 -57.184 1.00 50.25 101 SER A C 1
ATOM 839 O O . SER A 1 101 ? 35.645 -0.794 -58.037 1.00 50.25 101 SER A O 1
ATOM 841 N N . ASP A 1 102 ? 34.779 -2.505 -56.874 1.00 44.03 102 ASP A N 1
ATOM 842 C CA . ASP A 1 102 ? 35.431 -3.529 -57.708 1.00 44.03 102 ASP A CA 1
ATOM 843 C C . ASP A 1 102 ? 34.842 -4.951 -57.521 1.00 44.03 102 ASP A C 1
ATOM 845 O O . ASP A 1 102 ? 35.030 -5.591 -56.494 1.00 44.03 102 ASP A O 1
ATOM 849 N N . VAL A 1 103 ? 34.153 -5.423 -58.570 1.00 46.41 103 VAL A N 1
ATOM 850 C CA . VAL A 1 103 ? 34.081 -6.816 -59.079 1.00 46.41 103 VAL A CA 1
ATOM 851 C C . VAL A 1 103 ? 33.396 -7.931 -58.248 1.00 46.41 103 VAL A C 1
ATOM 853 O O . VAL A 1 103 ? 33.932 -8.482 -57.300 1.00 46.41 103 VAL A O 1
ATOM 856 N N . SER A 1 104 ? 32.240 -8.348 -58.793 1.00 42.31 104 SER A N 1
ATOM 857 C CA . SER A 1 104 ? 31.837 -9.710 -59.223 1.00 42.31 104 SER A CA 1
ATOM 858 C C . SER A 1 104 ? 31.958 -10.922 -58.280 1.00 42.31 104 SER A C 1
ATOM 860 O O . SER A 1 104 ? 33.049 -11.370 -57.957 1.00 42.31 104 SER A O 1
ATOM 862 N N . ASP A 1 105 ? 30.792 -11.546 -58.060 1.00 50.44 105 ASP A N 1
ATOM 863 C CA . ASP A 1 105 ? 30.499 -12.986 -58.214 1.00 50.44 105 ASP A CA 1
ATOM 864 C C . ASP A 1 105 ? 31.566 -13.982 -57.726 1.00 50.44 105 ASP A C 1
ATOM 866 O O . ASP A 1 105 ? 32.491 -14.278 -58.478 1.00 50.44 105 ASP A O 1
ATOM 870 N N . ASN A 1 106 ? 31.388 -14.568 -56.529 1.00 40.69 106 ASN A N 1
ATOM 871 C CA . ASN A 1 106 ? 31.490 -16.025 -56.379 1.00 40.69 106 ASN A CA 1
ATOM 872 C C . ASN A 1 106 ? 30.984 -16.581 -55.025 1.00 40.69 106 ASN A C 1
ATOM 874 O O . ASN A 1 106 ? 31.216 -16.011 -53.962 1.00 40.69 106 ASN A O 1
ATOM 878 N N . GLU A 1 107 ? 30.430 -17.791 -55.125 1.00 42.31 107 GLU A N 1
ATOM 879 C CA . GLU A 1 107 ? 30.436 -18.892 -54.151 1.00 42.31 107 GLU A CA 1
ATOM 880 C C . GLU A 1 107 ? 29.519 -18.809 -52.909 1.00 42.31 107 GLU A C 1
ATOM 882 O O . GLU A 1 107 ? 29.895 -18.421 -51.803 1.00 42.31 107 GLU A O 1
ATOM 887 N N . ALA A 1 108 ? 28.299 -19.326 -53.087 1.00 51.19 108 ALA A N 1
ATOM 888 C CA . ALA A 1 108 ? 27.433 -19.796 -52.014 1.00 51.19 108 ALA A CA 1
ATOM 889 C C . ALA A 1 108 ? 28.056 -21.022 -51.310 1.00 51.19 108 ALA A C 1
ATOM 891 O O . ALA A 1 108 ? 27.823 -22.167 -51.697 1.00 51.19 108 ALA A O 1
ATOM 892 N N . GLY A 1 109 ? 28.841 -20.773 -50.263 1.00 40.62 109 GLY A N 1
ATOM 893 C CA . GLY A 1 109 ? 29.280 -21.783 -49.302 1.00 40.62 109 GLY A CA 1
ATOM 894 C C . GLY A 1 109 ? 28.179 -22.070 -48.284 1.00 40.62 109 GLY A C 1
ATOM 895 O O . GLY A 1 109 ? 27.981 -21.309 -47.342 1.00 40.62 109 GLY A O 1
ATOM 896 N N . VAL A 1 110 ? 27.447 -23.165 -48.489 1.00 49.44 110 VAL A N 1
ATOM 897 C CA . VAL A 1 110 ? 26.547 -23.753 -47.489 1.00 49.44 110 VAL A CA 1
ATOM 898 C C . VAL A 1 110 ? 27.420 -24.376 -46.396 1.00 49.44 110 VAL A C 1
ATOM 900 O O . VAL A 1 110 ? 27.835 -25.526 -46.510 1.00 49.44 110 VAL A O 1
ATOM 903 N N . GLU A 1 111 ? 27.746 -23.601 -45.362 1.00 46.44 111 GLU A N 1
ATOM 904 C CA . GLU A 1 111 ? 28.280 -24.140 -44.110 1.00 46.44 111 GLU A CA 1
ATOM 905 C C . GLU A 1 111 ? 27.108 -24.608 -43.249 1.00 46.44 111 GLU A C 1
ATOM 907 O O . GLU A 1 111 ? 26.263 -23.824 -42.819 1.00 46.44 111 GLU A O 1
ATOM 912 N N . GLU A 1 112 ? 27.041 -25.924 -43.067 1.00 47.44 112 GLU A N 1
ATOM 913 C CA . GLU A 1 112 ? 26.039 -26.620 -42.274 1.00 47.44 112 GLU A CA 1
ATOM 914 C C . GLU A 1 112 ? 25.965 -26.042 -40.854 1.00 47.44 112 GLU A C 1
ATOM 916 O O . GLU A 1 112 ? 26.881 -26.182 -40.039 1.00 47.44 112 GLU A O 1
ATOM 921 N N . GLU A 1 113 ? 24.829 -25.412 -40.557 1.00 47.41 113 GLU A N 1
ATOM 922 C CA . GLU A 1 113 ? 24.394 -25.071 -39.212 1.00 47.41 113 GLU A CA 1
ATOM 923 C C . GLU A 1 113 ? 24.362 -26.353 -38.370 1.00 47.41 113 GLU A C 1
ATOM 925 O O . GLU A 1 113 ? 23.443 -27.167 -38.471 1.00 47.41 113 GLU A O 1
ATOM 930 N N . GLN A 1 114 ? 25.366 -26.545 -37.512 1.00 51.22 114 GLN A N 1
ATOM 931 C CA . GLN A 1 114 ? 25.270 -27.503 -36.414 1.00 51.22 114 GLN A CA 1
ATOM 932 C C . GLN A 1 114 ? 24.254 -26.968 -35.401 1.00 51.22 114 GLN A C 1
ATOM 934 O O . GLN A 1 114 ? 24.589 -26.337 -34.397 1.00 51.22 114 GLN A O 1
ATOM 939 N N . GLU A 1 115 ? 22.985 -27.210 -35.719 1.00 60.34 115 GLU A N 1
ATOM 940 C CA . GLU A 1 115 ? 21.828 -27.017 -34.865 1.00 60.34 115 GLU A CA 1
ATOM 941 C C . GLU A 1 115 ? 22.079 -27.776 -33.555 1.00 60.34 115 GLU A C 1
ATOM 943 O O . GLU A 1 115 ? 22.251 -28.998 -33.523 1.00 60.34 115 GLU A O 1
ATOM 948 N N . TRP A 1 116 ? 22.201 -27.023 -32.462 1.00 69.44 116 TRP A N 1
ATOM 949 C CA . TRP A 1 116 ? 22.473 -27.548 -31.130 1.00 69.44 116 TRP A CA 1
ATOM 950 C C . TRP A 1 116 ? 21.363 -28.528 -30.723 1.00 69.44 116 TRP A C 1
ATOM 952 O O . TRP A 1 116 ? 20.294 -28.129 -30.259 1.00 69.44 116 TRP A O 1
ATOM 962 N N . SER A 1 117 ? 21.610 -29.826 -30.909 1.00 56.06 117 SER A N 1
ATOM 963 C CA . SER A 1 117 ? 20.716 -30.892 -30.465 1.00 56.06 117 SER A CA 1
ATOM 964 C C . SER A 1 117 ? 20.788 -30.973 -28.942 1.00 56.06 117 SER A C 1
ATOM 966 O O . SER A 1 117 ? 21.766 -31.435 -28.357 1.00 56.06 117 SER A O 1
ATOM 968 N N . GLY A 1 118 ? 19.765 -30.422 -28.283 1.00 59.69 118 GLY A N 1
ATOM 969 C CA . GLY A 1 118 ? 19.652 -30.418 -26.828 1.00 59.69 118 GLY A CA 1
ATOM 970 C C . GLY A 1 118 ? 19.898 -31.809 -26.239 1.00 59.69 118 GLY A C 1
ATOM 971 O O . GLY A 1 118 ? 19.505 -32.813 -26.828 1.00 59.69 118 GLY A O 1
ATOM 972 N N . ILE A 1 119 ? 20.564 -31.842 -25.079 1.00 57.50 119 ILE A N 1
ATOM 973 C CA . ILE A 1 119 ? 20.892 -33.059 -24.323 1.00 57.50 119 ILE A CA 1
ATOM 974 C C . ILE A 1 119 ? 19.688 -34.008 -24.326 1.00 57.50 119 ILE A C 1
ATOM 976 O O . ILE A 1 119 ? 18.640 -33.698 -23.758 1.00 57.50 119 ILE A O 1
ATOM 980 N N . VAL A 1 120 ? 19.853 -35.152 -24.991 1.00 54.47 120 VAL A N 1
ATOM 981 C CA . VAL A 1 120 ? 18.895 -36.253 -24.971 1.00 54.47 120 VAL A CA 1
ATOM 982 C C . VAL A 1 120 ? 18.957 -36.854 -23.573 1.00 54.47 120 VAL A C 1
ATOM 984 O O . VAL A 1 120 ? 19.979 -37.407 -23.172 1.00 54.47 120 VAL A O 1
ATOM 987 N N . ASP A 1 121 ? 17.882 -36.682 -22.810 1.00 53.09 121 ASP A N 1
ATOM 988 C CA . ASP A 1 121 ? 17.695 -37.356 -21.529 1.00 53.09 121 ASP A CA 1
ATOM 989 C C . ASP A 1 121 ? 17.429 -38.834 -21.850 1.00 53.09 121 ASP A C 1
ATOM 991 O O . ASP A 1 121 ? 16.338 -39.204 -22.293 1.00 53.09 121 ASP A O 1
ATOM 995 N N . ASP A 1 122 ? 18.480 -39.650 -21.762 1.00 48.41 122 ASP A N 1
ATOM 996 C CA . ASP A 1 122 ? 18.465 -41.068 -22.112 1.00 48.41 122 ASP A CA 1
ATOM 997 C C . ASP A 1 122 ? 17.616 -41.847 -21.097 1.00 48.41 122 ASP A C 1
ATOM 999 O O . ASP A 1 122 ? 18.053 -42.247 -20.016 1.00 48.41 122 ASP A O 1
ATOM 1003 N N . VAL A 1 123 ? 16.340 -42.002 -21.444 1.00 55.59 123 VAL A N 1
ATOM 1004 C CA . VAL A 1 123 ? 15.349 -42.809 -20.735 1.00 55.59 123 VAL A CA 1
ATOM 1005 C C . VAL A 1 123 ? 15.145 -44.149 -21.437 1.00 55.59 123 VAL A C 1
ATOM 1007 O O . VAL A 1 123 ? 14.030 -44.474 -21.840 1.00 55.59 123 VAL A O 1
ATOM 1010 N N . SER A 1 124 ? 16.184 -44.979 -21.536 1.00 44.66 124 SER A N 1
ATOM 1011 C CA . SER A 1 124 ? 15.982 -46.421 -21.725 1.00 44.66 124 SER A CA 1
ATOM 1012 C C . SER A 1 124 ? 17.222 -47.256 -21.420 1.00 44.66 124 SER A C 1
ATOM 1014 O O . SER A 1 124 ? 17.960 -47.612 -22.324 1.00 44.66 124 SER A O 1
ATOM 1016 N N . ASP A 1 125 ? 17.349 -47.707 -20.173 1.00 39.25 125 ASP A N 1
ATOM 1017 C CA . ASP A 1 125 ? 17.912 -49.031 -19.915 1.00 39.25 125 ASP A CA 1
ATOM 1018 C C . ASP A 1 125 ? 17.037 -49.763 -18.900 1.00 39.25 125 ASP A C 1
ATOM 1020 O O . ASP A 1 125 ? 16.949 -49.430 -17.713 1.00 39.25 125 ASP A O 1
ATOM 1024 N N . LYS A 1 126 ? 16.321 -50.758 -19.420 1.00 42.19 126 LYS A N 1
ATOM 1025 C CA . LYS A 1 126 ? 15.484 -51.675 -18.664 1.00 42.19 126 LYS A CA 1
ATOM 1026 C C . LYS A 1 126 ? 16.156 -53.045 -18.589 1.00 42.19 126 LYS A C 1
ATOM 1028 O O . LYS A 1 126 ? 16.405 -53.676 -19.605 1.00 42.19 126 LYS A O 1
ATOM 1033 N N . GLU A 1 127 ? 16.254 -53.508 -17.341 1.00 37.97 127 GLU A N 1
ATOM 1034 C CA . GLU A 1 127 ? 16.022 -54.891 -16.893 1.00 37.97 127 GLU A CA 1
ATOM 1035 C C . GLU A 1 127 ? 17.174 -55.911 -17.041 1.00 37.97 127 GLU A C 1
ATOM 1037 O O . GLU A 1 127 ? 17.301 -56.606 -18.041 1.00 37.97 127 GLU A O 1
ATOM 1042 N N . ASN A 1 128 ? 17.929 -56.136 -15.950 1.00 35.94 128 ASN A N 1
ATOM 1043 C CA . ASN A 1 128 ? 17.711 -57.300 -15.062 1.00 35.94 128 ASN A CA 1
ATOM 1044 C C . ASN A 1 128 ? 18.785 -57.442 -13.957 1.00 35.94 128 ASN A C 1
ATOM 1046 O O . ASN A 1 128 ? 19.867 -57.972 -14.187 1.00 35.94 128 ASN A O 1
ATOM 1050 N N . SER A 1 129 ? 18.447 -57.093 -12.710 1.00 33.66 129 SER A N 1
ATOM 1051 C CA . SER A 1 129 ? 18.971 -57.797 -11.526 1.00 33.66 129 SER A CA 1
ATOM 1052 C C . SER A 1 129 ? 17.976 -57.726 -10.357 1.00 33.66 129 SER A C 1
ATOM 1054 O O . SER A 1 129 ? 17.854 -56.757 -9.618 1.00 33.66 129 SER A O 1
ATOM 1056 N N . THR A 1 130 ? 17.170 -58.781 -10.268 1.00 36.97 130 THR A N 1
ATOM 1057 C CA . THR A 1 130 ? 16.647 -59.413 -9.046 1.00 36.97 130 THR A CA 1
ATOM 1058 C C . THR A 1 130 ? 16.600 -58.591 -7.741 1.00 36.97 130 THR A C 1
ATOM 1060 O O . THR A 1 130 ? 17.567 -58.525 -6.989 1.00 36.97 130 THR A O 1
ATOM 1063 N N . GLY A 1 131 ? 15.388 -58.143 -7.393 1.00 44.38 131 GLY A N 1
ATOM 1064 C CA . GLY A 1 131 ? 14.766 -58.412 -6.089 1.00 44.38 131 GLY A CA 1
ATOM 1065 C C . GLY A 1 131 ? 15.281 -57.678 -4.845 1.00 44.38 131 GLY A C 1
ATOM 1066 O O . GLY A 1 131 ? 16.076 -58.229 -4.089 1.00 44.38 131 GLY A O 1
ATOM 1067 N N . LYS A 1 132 ? 14.671 -56.525 -4.529 1.00 45.84 132 LYS A N 1
ATOM 1068 C CA . LYS A 1 132 ? 14.313 -56.099 -3.155 1.00 45.84 132 LYS A CA 1
ATOM 1069 C C . LYS A 1 132 ? 13.351 -54.896 -3.205 1.00 45.84 132 LYS A C 1
ATOM 1071 O O . LYS A 1 132 ? 13.691 -53.894 -3.829 1.00 45.84 132 LYS A O 1
ATOM 1076 N N . PRO A 1 133 ? 12.166 -54.946 -2.568 1.00 41.72 133 PRO A N 1
ATOM 1077 C CA . PRO A 1 133 ? 11.255 -53.806 -2.551 1.00 41.72 133 PRO A CA 1
ATOM 1078 C C . PRO A 1 133 ? 11.743 -52.766 -1.535 1.00 41.72 133 PRO A C 1
ATOM 1080 O O . PRO A 1 133 ? 11.656 -52.988 -0.329 1.00 41.72 133 PRO A O 1
ATOM 1083 N N . VAL A 1 134 ? 12.224 -51.610 -1.999 1.00 44.28 134 VAL A N 1
ATOM 1084 C CA . VAL A 1 134 ? 12.547 -50.468 -1.121 1.00 44.28 134 VAL A CA 1
ATOM 1085 C C . VAL A 1 134 ? 11.285 -49.636 -0.878 1.00 44.28 134 VAL A C 1
ATOM 1087 O O . VAL A 1 134 ? 11.195 -48.457 -1.207 1.00 44.28 134 VAL A O 1
ATOM 1090 N N . ALA A 1 135 ? 10.267 -50.283 -0.313 1.00 45.72 135 ALA A N 1
ATOM 1091 C CA . ALA A 1 135 ? 9.238 -49.577 0.431 1.00 45.72 135 ALA A CA 1
ATOM 1092 C C . ALA A 1 135 ? 9.797 -49.266 1.832 1.00 45.72 135 ALA A C 1
ATOM 1094 O O . ALA A 1 135 ? 10.490 -50.086 2.422 1.00 45.72 135 ALA A O 1
ATOM 1095 N N . SER A 1 136 ? 9.461 -48.082 2.351 1.00 47.91 136 SER A N 1
ATOM 1096 C CA . SER A 1 136 ? 9.728 -47.573 3.709 1.00 47.91 136 SER A CA 1
ATOM 1097 C C . SER A 1 136 ? 11.135 -47.028 4.032 1.00 47.91 136 SER A C 1
ATOM 1099 O O . SER A 1 136 ? 11.881 -47.624 4.796 1.00 47.91 136 SER A O 1
ATOM 1101 N N . ILE A 1 137 ? 11.437 -45.801 3.581 1.00 50.00 137 ILE A N 1
ATOM 1102 C CA . ILE A 1 137 ? 12.379 -44.880 4.270 1.00 50.00 137 ILE A CA 1
ATOM 1103 C C . ILE A 1 137 ? 11.639 -43.584 4.663 1.00 50.00 137 ILE A C 1
ATOM 1105 O O . ILE A 1 137 ? 12.117 -42.465 4.538 1.00 50.00 137 ILE A O 1
ATOM 1109 N N . LEU A 1 138 ? 10.399 -43.723 5.132 1.00 51.38 138 LEU A N 1
ATOM 1110 C CA . LEU A 1 138 ? 9.645 -42.635 5.759 1.00 51.38 138 LEU A CA 1
ATOM 1111 C C . LEU A 1 138 ? 9.052 -43.140 7.071 1.00 51.38 138 LEU A C 1
ATOM 1113 O O . LEU A 1 138 ? 7.842 -43.308 7.211 1.00 51.38 138 LEU A O 1
ATOM 1117 N N . LYS A 1 139 ? 9.928 -43.417 8.040 1.00 44.81 139 LYS A N 1
ATOM 1118 C CA . LYS A 1 139 ? 9.540 -43.514 9.448 1.00 44.81 139 LYS A CA 1
ATOM 1119 C C . LYS A 1 139 ? 10.747 -43.284 10.355 1.00 44.81 139 LYS A C 1
ATOM 1121 O O . LYS A 1 139 ? 11.612 -44.138 10.458 1.00 44.81 139 LYS A O 1
ATOM 1126 N N . GLY A 1 140 ? 10.731 -42.145 11.045 1.00 38.31 140 GLY A N 1
ATOM 1127 C CA . GLY A 1 140 ? 11.449 -41.958 12.305 1.00 38.31 140 GLY A CA 1
ATOM 1128 C C . GLY A 1 140 ? 12.819 -41.291 12.208 1.00 38.31 140 GLY A C 1
ATOM 1129 O O . GLY A 1 140 ? 13.775 -41.899 11.764 1.00 38.31 140 GLY A O 1
ATOM 1130 N N . GLY A 1 141 ? 12.872 -40.044 12.686 1.00 46.69 141 GLY A N 1
ATOM 1131 C CA . GLY A 1 141 ? 13.942 -39.510 13.535 1.00 46.69 141 GLY A CA 1
ATOM 1132 C C . GLY A 1 141 ? 15.396 -39.675 13.095 1.00 46.69 141 GLY A C 1
ATOM 1133 O O . GLY A 1 141 ? 16.006 -40.688 13.381 1.00 46.69 141 GLY A O 1
ATOM 1134 N N . GLU A 1 142 ? 15.954 -38.604 12.526 1.00 47.75 142 GLU A N 1
ATOM 1135 C CA . GLU A 1 142 ? 17.165 -37.892 12.988 1.00 47.75 142 GLU A CA 1
ATOM 1136 C C . GLU A 1 142 ? 17.837 -37.196 11.797 1.00 47.75 142 GLU A C 1
ATOM 1138 O O . GLU A 1 142 ? 18.325 -37.808 10.850 1.00 47.75 142 GLU A O 1
ATOM 1143 N N . LYS A 1 143 ? 17.820 -35.859 11.812 1.00 48.44 143 LYS A N 1
ATOM 1144 C CA . LYS A 1 143 ? 18.445 -35.029 10.777 1.00 48.44 143 LYS A CA 1
ATOM 1145 C C . LYS A 1 143 ? 19.955 -34.989 11.015 1.00 48.44 143 LYS A C 1
ATOM 1147 O O . LYS A 1 143 ? 20.449 -34.034 11.613 1.00 48.44 143 LYS A O 1
ATOM 1152 N N . PHE A 1 144 ? 20.690 -35.982 10.527 1.00 43.31 144 PHE A N 1
ATOM 1153 C CA . PHE A 1 144 ? 22.144 -35.878 10.431 1.00 43.31 144 PHE A CA 1
ATOM 1154 C C . PHE A 1 144 ? 22.498 -34.887 9.318 1.00 43.31 144 PHE A C 1
ATOM 1156 O O . PHE A 1 144 ? 22.438 -35.196 8.130 1.00 43.31 144 PHE A O 1
ATOM 1163 N N . ARG A 1 145 ? 22.841 -33.652 9.702 1.00 46.84 145 ARG A N 1
ATOM 1164 C CA . ARG A 1 145 ? 23.521 -32.718 8.799 1.00 46.84 145 ARG A CA 1
ATOM 1165 C C . ARG A 1 145 ? 24.940 -33.248 8.615 1.00 46.84 145 ARG A C 1
ATOM 1167 O O . ARG A 1 145 ? 25.723 -33.228 9.561 1.00 46.84 145 ARG A O 1
ATOM 1174 N N . HIS A 1 146 ? 25.259 -33.734 7.423 1.00 42.53 146 HIS A N 1
ATOM 1175 C CA . HIS A 1 146 ? 26.628 -34.069 7.054 1.00 42.53 146 HIS A CA 1
ATOM 1176 C C . HIS A 1 146 ? 27.437 -32.765 6.976 1.00 42.53 146 HIS A C 1
ATOM 1178 O O . HIS A 1 146 ? 27.354 -32.030 5.996 1.00 42.53 146 HIS A O 1
ATOM 1184 N N . ILE A 1 147 ? 28.147 -32.427 8.054 1.00 53.38 147 ILE A N 1
ATOM 1185 C CA . ILE A 1 147 ? 29.085 -31.302 8.091 1.00 53.38 147 ILE A CA 1
ATOM 1186 C C . ILE A 1 147 ? 30.453 -31.870 7.724 1.00 53.38 147 ILE A C 1
ATOM 1188 O O . ILE A 1 147 ? 31.079 -32.551 8.538 1.00 53.38 147 ILE A O 1
ATOM 1192 N N . GLN A 1 148 ? 30.916 -31.592 6.507 1.00 50.00 148 GLN A N 1
ATOM 1193 C CA . GLN A 1 148 ? 32.310 -31.820 6.141 1.00 50.00 148 GLN A CA 1
ATOM 1194 C C . GLN A 1 148 ? 33.162 -30.779 6.870 1.00 50.00 148 GLN A C 1
ATOM 1196 O O . GLN A 1 148 ? 33.037 -29.579 6.636 1.00 50.00 148 GLN A O 1
ATOM 1201 N N . LYS A 1 149 ? 33.980 -31.236 7.821 1.00 51.88 149 LYS A N 1
ATOM 1202 C CA . LYS A 1 149 ? 34.969 -30.401 8.503 1.00 51.88 149 LYS A CA 1
ATOM 1203 C C . LYS A 1 149 ? 36.275 -30.492 7.723 1.00 51.88 149 LYS A C 1
ATOM 1205 O O . LYS A 1 149 ? 36.965 -31.505 7.810 1.00 51.88 149 LYS A O 1
ATOM 1210 N N . TYR A 1 150 ? 36.603 -29.446 6.976 1.00 45.47 150 TYR A N 1
ATOM 1211 C CA . TYR A 1 150 ? 37.940 -29.274 6.421 1.00 45.47 150 TYR A CA 1
ATOM 1212 C C . TYR A 1 150 ? 38.901 -28.932 7.564 1.00 45.47 150 TYR A C 1
ATOM 1214 O O . TYR A 1 150 ? 38.608 -28.060 8.383 1.00 45.47 150 TYR A O 1
ATOM 1222 N N . LYS A 1 151 ? 40.026 -29.645 7.652 1.00 50.41 151 LYS A N 1
ATOM 1223 C CA . LYS A 1 151 ? 41.164 -29.221 8.470 1.00 50.41 151 LYS A CA 1
ATOM 1224 C C . LYS A 1 151 ? 41.982 -28.263 7.607 1.00 50.41 151 LYS A C 1
ATOM 1226 O O . LYS A 1 151 ? 42.504 -28.689 6.584 1.00 50.41 151 LYS A O 1
ATOM 1231 N N . SER A 1 152 ? 42.025 -26.989 7.975 1.00 50.66 152 SER A N 1
ATOM 1232 C CA . SER A 1 152 ? 42.972 -26.026 7.415 1.00 50.66 152 SER A CA 1
ATOM 1233 C C . SER A 1 152 ? 44.240 -26.065 8.259 1.00 50.66 152 SER A C 1
ATOM 1235 O O . SER A 1 152 ? 44.180 -25.812 9.465 1.00 50.66 152 SER A O 1
ATOM 1237 N N . ASP A 1 153 ? 45.365 -26.407 7.640 1.00 44.38 153 ASP A N 1
ATOM 1238 C CA . ASP A 1 153 ? 46.674 -26.331 8.276 1.00 44.38 153 ASP A CA 1
ATOM 1239 C C . ASP A 1 153 ? 47.021 -24.858 8.522 1.00 44.38 153 ASP A C 1
ATOM 1241 O O . ASP A 1 153 ? 47.001 -24.025 7.616 1.00 44.38 153 ASP A O 1
ATOM 1245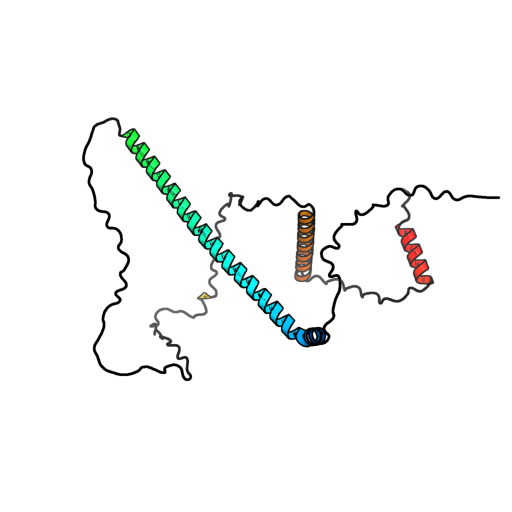 N N . ALA A 1 154 ? 47.256 -24.533 9.791 1.00 49.16 154 ALA A N 1
ATOM 1246 C CA . ALA A 1 154 ? 47.548 -23.190 10.254 1.00 49.16 154 ALA A CA 1
ATOM 1247 C C . ALA A 1 154 ? 48.985 -22.806 9.891 1.00 49.16 154 ALA A C 1
ATOM 1249 O O . ALA A 1 154 ? 49.935 -23.232 10.547 1.00 49.16 154 ALA A O 1
ATOM 1250 N N . THR A 1 155 ? 49.134 -21.940 8.895 1.00 52.41 155 THR A N 1
ATOM 1251 C CA . THR A 1 155 ? 50.310 -21.080 8.767 1.00 52.41 155 THR A CA 1
ATOM 1252 C C . THR A 1 155 ? 49.858 -19.692 8.348 1.00 52.41 155 THR A C 1
ATOM 1254 O O . THR A 1 155 ? 49.295 -19.527 7.269 1.00 52.41 155 THR A O 1
ATOM 1257 N N . ASN A 1 156 ? 50.200 -18.730 9.205 1.00 45.47 156 ASN A N 1
ATOM 1258 C CA . ASN A 1 156 ? 49.951 -17.288 9.153 1.00 45.47 156 ASN A CA 1
ATOM 1259 C C . ASN A 1 156 ? 48.657 -16.868 9.860 1.00 45.47 156 ASN A C 1
ATOM 1261 O O . ASN A 1 156 ? 47.605 -17.473 9.700 1.00 45.47 156 ASN A O 1
ATOM 1265 N N . GLY A 1 157 ? 48.835 -15.932 10.793 1.00 52.66 157 GLY A N 1
ATOM 1266 C CA . GLY A 1 157 ? 47.941 -15.695 11.915 1.00 52.66 157 GLY A CA 1
ATOM 1267 C C . GLY A 1 157 ? 46.642 -15.025 11.513 1.00 52.66 157 GLY A C 1
ATOM 1268 O O . GLY A 1 157 ? 46.663 -13.946 10.942 1.00 52.66 157 GLY A O 1
ATOM 1269 N N . ASP A 1 158 ? 45.541 -15.650 11.910 1.00 45.69 158 ASP A N 1
ATOM 1270 C CA . ASP A 1 158 ? 44.196 -15.119 11.763 1.00 45.69 158 ASP A CA 1
ATOM 1271 C C . ASP A 1 158 ? 43.467 -15.311 13.097 1.00 45.69 158 ASP A C 1
ATOM 1273 O O . ASP A 1 158 ? 42.780 -16.309 13.331 1.00 45.69 158 ASP A O 1
ATOM 1277 N N . ASP A 1 159 ? 43.636 -14.349 14.005 1.00 55.12 159 ASP A N 1
ATOM 1278 C CA . ASP A 1 159 ? 42.643 -14.141 15.052 1.00 55.12 159 ASP A CA 1
ATOM 1279 C C . ASP A 1 159 ? 41.330 -13.739 14.350 1.00 55.12 159 ASP A C 1
ATOM 1281 O O . ASP A 1 159 ? 41.296 -12.743 13.621 1.00 55.12 159 ASP A O 1
ATOM 1285 N N . PRO A 1 160 ? 40.210 -14.452 14.566 1.00 54.69 160 PRO A N 1
ATOM 1286 C CA . PRO A 1 160 ? 38.958 -14.248 13.826 1.00 54.69 160 PRO A CA 1
ATOM 1287 C C . PRO A 1 160 ? 38.272 -12.905 14.135 1.00 54.69 160 PRO A C 1
ATOM 1289 O O . PRO A 1 160 ? 37.164 -12.649 13.666 1.00 54.69 160 PRO A O 1
ATOM 1292 N N . ASN A 1 161 ? 38.906 -12.063 14.951 1.00 54.19 161 ASN A N 1
ATOM 1293 C CA . ASN A 1 161 ? 38.382 -10.797 15.434 1.00 54.19 161 ASN A CA 1
ATOM 1294 C C . ASN A 1 161 ? 39.001 -9.572 14.734 1.00 54.19 161 ASN A C 1
ATOM 1296 O O . ASN A 1 161 ? 38.516 -8.465 14.952 1.00 54.19 161 ASN A O 1
ATOM 1300 N N . ASP A 1 162 ? 40.027 -9.746 13.889 1.00 52.09 162 ASP A N 1
ATOM 1301 C CA . ASP A 1 162 ? 40.708 -8.620 13.219 1.00 52.09 162 ASP A CA 1
ATOM 1302 C C . ASP A 1 162 ? 40.078 -8.253 11.857 1.00 52.09 162 ASP A C 1
ATOM 1304 O O . ASP A 1 162 ? 40.163 -7.121 11.389 1.00 52.09 162 ASP A O 1
ATOM 1308 N N . LEU A 1 163 ? 39.300 -9.171 11.268 1.00 53.28 163 LEU A N 1
ATOM 1309 C CA . LEU A 1 163 ? 38.466 -8.917 10.080 1.00 53.28 163 LEU A CA 1
ATOM 1310 C C . LEU A 1 163 ? 37.208 -8.079 10.366 1.00 53.28 163 LEU A C 1
ATOM 1312 O O . LEU A 1 163 ? 36.523 -7.675 9.431 1.00 53.28 163 LEU A O 1
ATOM 1316 N N . MET A 1 164 ? 36.883 -7.822 11.638 1.00 55.19 164 MET A N 1
ATOM 1317 C CA . MET A 1 164 ? 35.718 -7.014 12.024 1.00 55.19 164 MET A CA 1
ATOM 1318 C C . MET A 1 164 ? 36.036 -5.524 12.212 1.00 55.19 164 MET A C 1
ATOM 1320 O O . MET A 1 164 ? 35.104 -4.728 12.316 1.00 55.19 164 MET A O 1
ATOM 1324 N N . ASN A 1 165 ? 37.319 -5.141 12.232 1.00 54.09 165 ASN A N 1
ATOM 1325 C CA . ASN A 1 165 ? 37.752 -3.763 12.490 1.00 54.09 165 ASN A CA 1
ATOM 1326 C C . ASN A 1 165 ? 38.480 -3.105 11.306 1.00 54.09 165 ASN A C 1
ATOM 1328 O O . ASN A 1 165 ? 38.897 -1.953 11.423 1.00 54.09 165 ASN A O 1
ATOM 1332 N N . SER A 1 166 ? 38.626 -3.784 10.164 1.00 57.84 166 SER A N 1
ATOM 1333 C CA . SER A 1 166 ? 39.090 -3.130 8.941 1.00 57.84 166 SER A CA 1
ATOM 1334 C C . SER A 1 166 ? 37.921 -2.385 8.297 1.00 57.84 166 SER A C 1
ATOM 1336 O O . SER A 1 166 ? 36.975 -2.966 7.767 1.00 57.84 166 SER A O 1
ATOM 1338 N N . GLU A 1 167 ? 37.950 -1.058 8.398 1.00 58.31 167 GLU A N 1
ATOM 1339 C CA . GLU A 1 167 ? 36.978 -0.179 7.755 1.00 58.31 167 GLU A CA 1
ATOM 1340 C C . GLU A 1 167 ? 37.048 -0.374 6.233 1.00 58.31 167 GLU A C 1
ATOM 1342 O O . GLU A 1 167 ? 37.939 0.137 5.556 1.00 58.31 167 GLU A O 1
ATOM 1347 N N . THR A 1 168 ? 36.105 -1.134 5.673 1.00 62.53 168 THR A N 1
ATOM 1348 C CA . THR A 1 168 ? 35.928 -1.231 4.224 1.00 62.53 168 THR A CA 1
ATOM 1349 C C . THR A 1 168 ? 35.368 0.098 3.725 1.00 62.53 168 THR A C 1
ATOM 1351 O O . THR A 1 168 ? 34.160 0.348 3.791 1.00 62.53 168 THR A O 1
ATOM 1354 N N . THR A 1 169 ? 36.239 0.985 3.259 1.00 61.22 169 THR A N 1
ATOM 1355 C CA . THR A 1 169 ? 35.847 2.234 2.610 1.00 61.22 169 THR A CA 1
ATOM 1356 C C . THR A 1 169 ? 35.314 1.923 1.214 1.00 61.22 169 THR A C 1
ATOM 1358 O O . THR A 1 169 ? 36.051 1.673 0.265 1.00 61.22 169 THR A O 1
ATOM 1361 N N . VAL A 1 170 ? 33.987 1.901 1.090 1.00 65.44 170 VAL A N 1
ATOM 1362 C CA . VAL A 1 170 ? 33.307 1.801 -0.204 1.00 65.44 170 VAL A CA 1
ATOM 1363 C C . VAL A 1 170 ? 33.320 3.187 -0.841 1.00 65.44 170 VAL A C 1
ATOM 1365 O O . VAL A 1 170 ? 32.636 4.099 -0.374 1.00 65.44 170 VAL A O 1
ATOM 1368 N N . ILE A 1 171 ? 34.113 3.355 -1.898 1.00 65.06 171 ILE A N 1
ATOM 1369 C CA . ILE A 1 171 ? 34.076 4.548 -2.744 1.00 65.06 171 ILE A CA 1
ATOM 1370 C C . ILE A 1 171 ? 32.807 4.440 -3.588 1.00 65.06 171 ILE A C 1
ATOM 1372 O O . ILE A 1 171 ? 32.714 3.620 -4.497 1.00 65.06 171 ILE A O 1
ATOM 1376 N N . ILE A 1 172 ? 31.796 5.226 -3.229 1.00 62.72 172 ILE A N 1
ATOM 1377 C CA . ILE A 1 172 ? 30.583 5.372 -4.028 1.00 62.72 172 ILE A CA 1
ATOM 1378 C C . ILE A 1 172 ? 30.926 6.378 -5.121 1.00 62.72 172 ILE A C 1
ATOM 1380 O O . ILE A 1 172 ? 30.945 7.585 -4.881 1.00 62.72 172 ILE A O 1
ATOM 1384 N N . GLU A 1 173 ? 31.250 5.878 -6.308 1.00 58.09 173 GLU A N 1
ATOM 1385 C CA . GLU A 1 173 ? 31.239 6.706 -7.506 1.00 58.09 173 GLU A CA 1
ATOM 1386 C C . GLU A 1 173 ? 29.789 7.137 -7.737 1.00 58.09 173 GLU A C 1
ATOM 1388 O O . GLU A 1 173 ? 28.899 6.318 -7.981 1.00 58.09 173 GLU A O 1
ATOM 1393 N N . ASN A 1 174 ? 29.531 8.433 -7.570 1.00 58.00 174 ASN A N 1
ATOM 1394 C CA . ASN A 1 174 ? 28.262 9.025 -7.953 1.00 58.00 174 ASN A CA 1
ATOM 1395 C C . ASN A 1 174 ? 28.188 8.951 -9.479 1.00 58.00 174 ASN A C 1
ATOM 1397 O O . ASN A 1 174 ? 28.723 9.813 -10.170 1.00 58.00 174 ASN A O 1
ATOM 1401 N N . TYR A 1 175 ? 27.554 7.907 -10.006 1.00 54.31 175 TYR A N 1
ATOM 1402 C CA . TYR A 1 175 ? 27.073 7.932 -11.376 1.00 54.31 175 TYR A CA 1
ATOM 1403 C C . TYR A 1 175 ? 26.010 9.027 -11.449 1.00 54.31 175 TYR A C 1
ATOM 1405 O O . TYR A 1 175 ? 24.925 8.880 -10.876 1.00 54.31 175 TYR A O 1
ATOM 1413 N N . ASP A 1 176 ? 26.341 10.133 -12.115 1.00 54.25 176 ASP A N 1
ATOM 1414 C CA . ASP A 1 176 ? 25.370 11.133 -12.539 1.00 54.25 176 ASP A CA 1
ATOM 1415 C C . ASP A 1 176 ? 24.288 10.411 -13.343 1.00 54.25 176 ASP A C 1
ATOM 1417 O O . ASP A 1 176 ? 24.459 10.026 -14.498 1.00 54.25 176 ASP A O 1
ATOM 1421 N N . THR A 1 177 ? 23.167 10.148 -12.677 1.00 56.41 177 THR A N 1
ATOM 1422 C CA . THR A 1 177 ? 21.980 9.580 -13.300 1.00 56.41 177 THR A CA 1
ATOM 1423 C C . THR A 1 177 ? 21.238 10.748 -13.945 1.00 56.41 177 THR A C 1
ATOM 1425 O O . THR A 1 177 ? 20.236 11.226 -13.424 1.00 56.41 177 THR A O 1
ATOM 1428 N N . GLU A 1 178 ? 21.777 11.252 -15.055 1.00 54.06 178 GLU A N 1
ATOM 1429 C CA . GLU A 1 178 ? 21.155 12.277 -15.914 1.00 54.06 178 GLU A CA 1
ATOM 1430 C C . GLU A 1 178 ? 19.971 11.716 -16.729 1.00 54.06 178 GLU A C 1
ATOM 1432 O O . GLU A 1 178 ? 19.375 12.414 -17.541 1.00 54.06 178 GLU A O 1
ATOM 1437 N N . GLU A 1 179 ? 19.570 10.466 -16.500 1.00 58.66 179 GLU A N 1
ATOM 1438 C CA . GLU A 1 179 ? 18.401 9.868 -17.137 1.00 58.66 179 GLU A CA 1
ATOM 1439 C C . GLU A 1 179 ? 17.167 10.062 -16.238 1.00 58.66 179 GLU A C 1
ATOM 1441 O O . GLU A 1 179 ? 17.005 9.350 -15.234 1.00 58.66 179 GLU A O 1
ATOM 1446 N N . PRO A 1 180 ? 16.258 11.010 -16.547 1.00 51.06 180 PRO A N 1
ATOM 1447 C CA . PRO A 1 180 ? 14.970 11.052 -15.883 1.00 51.06 180 PRO A CA 1
ATOM 1448 C C . PRO A 1 180 ? 14.235 9.746 -16.190 1.00 51.06 180 PRO A C 1
ATOM 1450 O O . PRO A 1 180 ? 13.947 9.422 -17.338 1.00 51.06 180 PRO A O 1
ATOM 1453 N N . ASN A 1 181 ? 13.893 8.999 -15.145 1.00 48.50 181 ASN A N 1
ATOM 1454 C CA . ASN A 1 181 ? 13.009 7.847 -15.237 1.00 48.50 181 ASN A CA 1
ATOM 1455 C C . ASN A 1 181 ? 11.610 8.312 -15.699 1.00 48.50 181 ASN A C 1
ATOM 1457 O O . ASN A 1 181 ? 10.756 8.647 -14.880 1.00 48.50 181 ASN A O 1
ATOM 1461 N N . GLN A 1 182 ? 11.399 8.382 -17.016 1.00 52.25 182 GLN A N 1
ATOM 1462 C CA . GLN A 1 182 ? 10.167 8.856 -17.663 1.00 52.25 182 GLN A CA 1
ATOM 1463 C C . GLN A 1 182 ? 9.088 7.769 -17.811 1.00 52.25 182 GLN A C 1
ATOM 1465 O O . GLN A 1 182 ? 8.078 7.990 -18.468 1.00 52.25 182 GLN A O 1
ATOM 1470 N N . ASN A 1 183 ? 9.239 6.599 -17.187 1.00 50.25 183 ASN A N 1
ATOM 1471 C CA . ASN A 1 183 ? 8.332 5.467 -17.416 1.00 50.25 183 ASN A CA 1
ATOM 1472 C C . ASN A 1 183 ? 7.422 5.169 -16.216 1.00 50.25 183 ASN A C 1
ATOM 1474 O O . ASN A 1 183 ? 7.265 4.021 -15.803 1.00 50.25 183 ASN A O 1
ATOM 1478 N N . GLY A 1 184 ? 6.819 6.218 -15.648 1.00 49.81 184 GLY A N 1
ATOM 1479 C CA . GLY A 1 184 ? 5.840 6.120 -14.558 1.00 49.81 184 GLY A CA 1
ATOM 1480 C C . GLY A 1 184 ? 4.542 6.903 -14.769 1.00 49.81 184 GLY A C 1
ATOM 1481 O O . GLY A 1 184 ? 3.640 6.781 -13.941 1.00 49.81 184 GLY A O 1
ATOM 1482 N N . ASP A 1 185 ? 4.408 7.659 -15.861 1.00 50.50 185 ASP A N 1
ATOM 1483 C CA . ASP A 1 185 ? 3.176 8.385 -16.189 1.00 50.50 185 ASP A CA 1
ATOM 1484 C C . ASP A 1 185 ? 2.190 7.460 -16.910 1.00 50.50 185 ASP A C 1
ATOM 1486 O O . ASP A 1 185 ? 1.865 7.609 -18.085 1.00 50.50 185 ASP A O 1
ATOM 1490 N N . SER A 1 186 ? 1.687 6.463 -16.179 1.00 50.94 186 SER A N 1
ATOM 1491 C CA . SER A 1 186 ? 0.457 5.795 -16.587 1.00 50.94 186 SER A CA 1
ATOM 1492 C C . SER A 1 186 ? -0.691 6.791 -16.425 1.00 50.94 186 SER A C 1
ATOM 1494 O O . SER A 1 186 ? -1.018 7.170 -15.299 1.00 50.94 186 SER A O 1
ATOM 1496 N N . GLU A 1 187 ? -1.263 7.192 -17.555 1.00 57.25 187 GLU A N 1
ATOM 1497 C CA . GLU A 1 187 ? -2.475 7.985 -17.779 1.00 57.25 187 GLU A CA 1
ATOM 1498 C C . GLU A 1 187 ? -3.556 7.827 -16.693 1.00 57.25 187 GLU A C 1
ATOM 1500 O O . GLU A 1 187 ? -4.561 7.132 -16.855 1.00 57.25 187 GLU A O 1
ATOM 1505 N N . ASN A 1 188 ? -3.387 8.512 -15.567 1.00 62.06 188 ASN A N 1
ATOM 1506 C CA . ASN A 1 188 ? -4.448 8.709 -14.599 1.00 62.06 188 ASN A CA 1
ATOM 1507 C C . ASN A 1 188 ? -4.687 10.216 -14.553 1.00 62.06 188 ASN A C 1
ATOM 1509 O O . ASN A 1 188 ? -3.767 10.952 -14.185 1.00 62.06 188 ASN A O 1
ATOM 1513 N N . PRO A 1 189 ? -5.868 10.710 -14.968 1.00 64.69 189 PRO A N 1
ATOM 1514 C CA . PRO A 1 189 ? -6.131 12.139 -14.953 1.00 64.69 189 PRO A CA 1
ATOM 1515 C C . PRO A 1 189 ? -5.868 12.671 -13.538 1.00 64.69 189 PRO A C 1
ATOM 1517 O O . PRO A 1 189 ? -6.267 12.007 -12.574 1.00 64.69 189 PRO A O 1
ATOM 1520 N N . PRO A 1 190 ? -5.193 13.827 -13.391 1.00 60.38 190 PRO A N 1
ATOM 1521 C CA . PRO A 1 190 ? -4.879 14.392 -12.088 1.00 60.38 190 PRO A CA 1
ATOM 1522 C C . PRO A 1 190 ? -6.184 14.671 -11.338 1.00 60.38 190 PRO A C 1
ATOM 1524 O O . PRO A 1 190 ? -6.851 15.688 -11.527 1.00 60.38 190 PRO A O 1
ATOM 1527 N N . ASP A 1 191 ? -6.594 13.726 -10.495 1.00 70.38 191 ASP A N 1
ATOM 1528 C CA . ASP A 1 191 ? -7.674 13.936 -9.547 1.00 70.38 191 ASP A CA 1
ATOM 1529 C C . ASP A 1 191 ? -7.119 14.906 -8.506 1.00 70.38 191 ASP A C 1
ATOM 1531 O O . ASP A 1 191 ? -6.230 14.545 -7.744 1.00 70.38 191 ASP A O 1
ATOM 1535 N N . GLY A 1 192 ? -7.616 16.144 -8.434 1.00 77.19 192 GLY A N 1
ATOM 1536 C CA . GLY A 1 192 ? -7.124 17.133 -7.459 1.00 77.19 192 GLY A CA 1
ATOM 1537 C C . GLY A 1 192 ? -7.147 16.630 -6.003 1.00 77.19 192 GLY A C 1
ATOM 1538 O O . GLY A 1 192 ? -6.445 17.147 -5.134 1.00 77.19 192 GLY A O 1
ATOM 1539 N N . ARG A 1 193 ? -7.906 15.562 -5.723 1.00 79.81 193 ARG A N 1
ATOM 1540 C CA . ARG A 1 193 ? -7.885 14.852 -4.440 1.00 79.81 193 ARG A CA 1
ATOM 1541 C C . ARG A 1 193 ? -6.5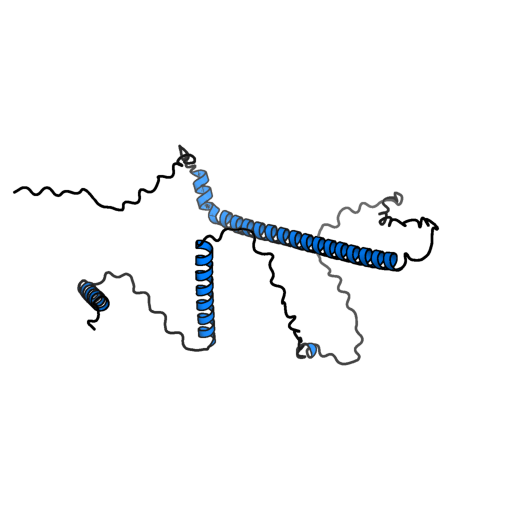87 14.084 -4.188 1.00 79.81 193 ARG A C 1
ATOM 1543 O O . ARG A 1 193 ? -6.177 14.012 -3.030 1.00 79.81 193 ARG A O 1
ATOM 1550 N N . SER A 1 194 ? -5.964 13.496 -5.207 1.00 82.31 194 SER A N 1
ATOM 1551 C CA . SER A 1 194 ? -4.708 12.750 -5.069 1.00 82.31 194 SER A CA 1
ATOM 1552 C C . SER A 1 194 ? -3.552 13.695 -4.733 1.00 82.31 194 SER A C 1
ATOM 1554 O O . SER A 1 194 ? -2.809 13.424 -3.788 1.00 82.31 194 SER A O 1
ATOM 1556 N N . GLU A 1 195 ? -3.482 14.861 -5.382 1.00 86.06 195 GLU A N 1
ATOM 1557 C CA . GLU A 1 195 ? -2.515 15.916 -5.051 1.00 86.06 195 GLU A CA 1
ATOM 1558 C C . GLU A 1 195 ? -2.691 16.430 -3.622 1.00 86.06 195 GLU A C 1
ATOM 1560 O O . GLU A 1 195 ? -1.721 16.577 -2.878 1.00 86.06 195 GLU A O 1
ATOM 1565 N N . ASP A 1 196 ? -3.930 16.670 -3.194 1.00 90.75 196 ASP A N 1
ATOM 1566 C CA . ASP A 1 196 ? -4.213 17.100 -1.826 1.00 90.75 196 ASP A CA 1
ATOM 1567 C C . ASP A 1 196 ? -3.820 16.040 -0.791 1.00 90.75 196 ASP A C 1
ATOM 1569 O O . ASP A 1 196 ? -3.378 16.373 0.315 1.00 90.75 196 ASP A O 1
ATOM 1573 N N . VAL A 1 197 ? -3.994 14.757 -1.118 1.00 92.25 197 VAL A N 1
ATOM 1574 C CA . VAL A 1 197 ? -3.559 13.637 -0.273 1.00 92.25 197 VAL A CA 1
ATOM 1575 C C . VAL A 1 197 ? -2.034 13.574 -0.212 1.00 92.25 197 VAL A C 1
ATOM 1577 O O . VAL A 1 197 ? -1.494 13.426 0.888 1.00 92.25 197 VAL A O 1
ATOM 1580 N N . LEU A 1 198 ? -1.349 13.765 -1.340 1.00 90.75 198 LEU A N 1
ATOM 1581 C CA . LEU A 1 198 ? 0.110 13.808 -1.418 1.00 90.75 198 LEU A CA 1
ATOM 1582 C C . LEU A 1 198 ? 0.683 14.997 -0.634 1.00 90.75 198 LEU A C 1
ATOM 1584 O O . LEU A 1 198 ? 1.572 14.834 0.198 1.00 90.75 198 LEU A O 1
ATOM 1588 N N . ARG A 1 199 ? 0.115 16.196 -0.789 1.00 93.94 199 ARG A N 1
ATOM 1589 C CA . ARG A 1 199 ? 0.511 17.375 -0.001 1.00 93.94 199 ARG A CA 1
ATOM 1590 C C . ARG A 1 199 ? 0.340 17.125 1.499 1.00 93.94 199 ARG A C 1
ATOM 1592 O O . ARG A 1 199 ? 1.236 17.421 2.289 1.00 93.94 199 ARG A O 1
ATOM 1599 N N . LYS A 1 200 ? -0.785 16.536 1.919 1.00 95.50 200 LYS A N 1
ATOM 1600 C CA . LYS A 1 200 ? -1.037 16.201 3.335 1.00 95.50 200 LYS A CA 1
ATOM 1601 C C . LYS A 1 200 ? -0.075 15.140 3.869 1.00 95.50 200 LYS A C 1
ATOM 1603 O O . LYS A 1 200 ? 0.312 15.224 5.038 1.00 95.50 200 LYS A O 1
ATOM 1608 N N . SER A 1 201 ? 0.288 14.144 3.061 1.00 95.88 201 SER A N 1
ATOM 1609 C CA . SER A 1 201 ? 1.223 13.094 3.471 1.00 95.88 201 SER A CA 1
ATOM 1610 C C . SER A 1 201 ? 2.640 13.648 3.625 1.00 95.88 201 SER A C 1
ATOM 1612 O O . SER A 1 201 ? 3.253 13.408 4.666 1.00 95.88 201 SER A O 1
ATOM 1614 N N . LEU A 1 202 ? 3.099 14.477 2.683 1.00 96.25 202 LEU A N 1
ATOM 1615 C CA . LEU A 1 202 ? 4.390 15.168 2.745 1.00 96.25 202 LEU A CA 1
ATOM 1616 C C . LEU A 1 202 ? 4.486 16.080 3.972 1.00 96.25 202 LEU A C 1
ATOM 1618 O O . LEU A 1 202 ? 5.444 15.981 4.739 1.00 96.25 202 LEU A O 1
ATOM 1622 N N . LEU A 1 203 ? 3.455 16.891 4.237 1.00 96.44 203 LEU A N 1
ATOM 1623 C CA . LEU A 1 203 ? 3.402 17.726 5.443 1.00 96.44 203 LEU A CA 1
ATOM 1624 C C . LEU A 1 203 ? 3.475 16.878 6.719 1.00 96.44 203 LEU A C 1
ATOM 1626 O O . LEU A 1 203 ? 4.241 17.184 7.632 1.00 96.44 203 LEU A O 1
ATOM 1630 N N . ARG A 1 204 ? 2.711 15.780 6.796 1.00 96.00 204 ARG A N 1
ATOM 1631 C CA . ARG A 1 204 ? 2.751 14.865 7.948 1.00 96.00 204 ARG A CA 1
ATOM 1632 C C . ARG A 1 204 ? 4.138 14.237 8.126 1.00 96.00 204 ARG A C 1
ATOM 1634 O O . ARG A 1 204 ? 4.587 14.122 9.267 1.00 96.00 204 ARG A O 1
ATOM 1641 N N . ALA A 1 205 ? 4.784 13.825 7.038 1.00 95.12 205 ALA A N 1
ATOM 1642 C CA . ALA A 1 205 ? 6.121 13.242 7.062 1.00 95.12 205 ALA A CA 1
ATOM 1643 C C . ALA A 1 205 ? 7.161 14.257 7.560 1.00 95.12 205 ALA A C 1
ATOM 1645 O O . ALA A 1 205 ? 7.936 13.932 8.460 1.00 95.12 205 ALA A O 1
ATOM 1646 N N . ALA A 1 206 ? 7.104 15.503 7.079 1.00 95.88 206 ALA A N 1
ATOM 1647 C CA . ALA A 1 206 ? 7.961 16.591 7.546 1.00 95.88 206 ALA A CA 1
ATOM 1648 C C . ALA A 1 206 ? 7.792 16.849 9.056 1.00 95.88 206 ALA A C 1
ATOM 1650 O O . ALA A 1 206 ? 8.772 16.827 9.802 1.00 95.88 206 ALA A O 1
ATOM 1651 N N . PHE A 1 207 ? 6.550 16.972 9.544 1.00 94.50 207 PHE A N 1
ATOM 1652 C CA . PHE A 1 207 ? 6.281 17.126 10.981 1.00 94.50 207 PHE A CA 1
ATOM 1653 C C . PHE A 1 207 ? 6.777 15.937 11.812 1.00 94.50 207 PHE A C 1
ATOM 1655 O O . PHE A 1 207 ? 7.224 16.109 12.950 1.00 94.50 207 PHE A O 1
ATOM 1662 N N . TYR A 1 208 ? 6.680 14.715 11.282 1.00 92.50 208 TYR A N 1
ATOM 1663 C CA . TYR A 1 208 ? 7.193 13.529 11.962 1.00 92.50 208 TYR A CA 1
ATOM 1664 C C . TYR A 1 208 ? 8.723 13.549 12.035 1.00 92.50 208 TYR A C 1
ATOM 1666 O O . TYR A 1 208 ? 9.272 13.326 13.114 1.00 92.50 208 TYR A O 1
ATOM 1674 N N . ALA A 1 209 ? 9.400 13.889 10.937 1.00 91.12 209 ALA A N 1
ATOM 1675 C CA . ALA A 1 209 ? 10.851 14.020 10.888 1.00 91.12 209 ALA A CA 1
ATOM 1676 C C . ALA A 1 209 ? 11.361 15.086 11.874 1.00 91.12 209 ALA A C 1
ATOM 1678 O O . ALA A 1 209 ? 12.277 14.815 12.651 1.00 91.12 209 ALA A O 1
ATOM 1679 N N . GLU A 1 210 ? 10.726 16.261 11.930 1.00 89.94 210 GLU A N 1
ATOM 1680 C CA . GLU A 1 210 ? 11.036 17.289 12.934 1.00 89.94 210 GLU A CA 1
ATOM 1681 C C . GLU A 1 210 ? 10.826 16.786 14.364 1.00 89.94 210 GLU A C 1
ATOM 1683 O O . GLU A 1 210 ? 11.649 17.032 15.250 1.00 89.94 210 GLU A O 1
ATOM 1688 N N . ARG A 1 211 ? 9.737 16.047 14.609 1.00 86.12 211 ARG A N 1
ATOM 1689 C CA . ARG A 1 211 ? 9.457 15.477 15.930 1.00 86.12 211 ARG A CA 1
ATOM 1690 C C . ARG A 1 211 ? 10.526 14.469 16.344 1.00 86.12 211 ARG A C 1
ATOM 1692 O O . ARG A 1 211 ? 10.931 14.490 17.503 1.00 86.12 211 ARG A O 1
ATOM 1699 N N . VAL A 1 212 ? 10.977 13.612 15.430 1.00 86.56 212 VAL A N 1
ATOM 1700 C CA . VAL A 1 212 ? 12.055 12.642 15.681 1.00 86.56 212 VAL A CA 1
ATOM 1701 C C . VAL A 1 212 ? 13.373 13.365 15.956 1.00 86.56 212 VAL A C 1
ATOM 1703 O O . VAL A 1 212 ? 13.997 13.101 16.981 1.00 86.56 212 VAL A O 1
ATOM 1706 N N . LYS A 1 213 ? 13.742 14.364 15.143 1.00 85.94 213 LYS A N 1
ATOM 1707 C CA . LYS A 1 213 ? 14.918 15.220 15.397 1.00 85.94 213 LYS A CA 1
ATOM 1708 C C . LYS A 1 213 ? 14.849 15.897 16.773 1.00 85.94 213 LYS A C 1
ATOM 1710 O O . LYS A 1 213 ? 15.836 15.941 17.506 1.00 85.94 213 LYS A O 1
ATOM 1715 N N . LYS A 1 214 ? 13.669 16.375 17.181 1.00 79.88 214 LYS A N 1
ATOM 1716 C CA . LYS A 1 214 ? 13.460 16.995 18.499 1.00 79.88 214 LYS A CA 1
ATOM 1717 C C . LYS A 1 214 ? 13.598 16.003 19.657 1.00 79.88 214 LYS A C 1
ATOM 1719 O O . LYS A 1 214 ? 14.095 16.389 20.706 1.00 79.88 214 LYS A O 1
ATOM 1724 N N . ILE A 1 215 ? 13.179 14.753 19.472 1.00 77.62 215 ILE A N 1
ATOM 1725 C CA . ILE A 1 215 ? 13.362 13.686 20.468 1.00 77.62 215 ILE A CA 1
ATOM 1726 C C . ILE A 1 215 ? 14.848 13.308 20.573 1.00 77.62 215 ILE A C 1
ATOM 1728 O O . ILE A 1 215 ? 15.369 13.211 21.679 1.00 77.62 215 ILE A O 1
ATOM 1732 N N . ASN A 1 216 ? 15.541 13.178 19.438 1.00 81.50 216 ASN A N 1
ATOM 1733 C CA . ASN A 1 216 ? 16.949 12.766 19.390 1.00 81.50 216 ASN A CA 1
ATOM 1734 C C . ASN A 1 216 ? 17.926 13.868 19.832 1.00 81.50 216 ASN A C 1
ATOM 1736 O O . ASN A 1 216 ? 19.029 13.569 20.266 1.00 81.50 216 ASN A O 1
ATOM 1740 N N . SER A 1 217 ? 17.528 15.142 19.767 1.00 78.94 217 SER A N 1
ATOM 1741 C CA . SER A 1 217 ? 18.357 16.280 20.210 1.00 78.94 217 SER A CA 1
ATOM 1742 C C . SER A 1 217 ? 18.439 16.453 21.734 1.00 78.94 217 SER A C 1
ATOM 1744 O O . SER A 1 217 ? 18.958 17.465 22.200 1.00 78.94 217 SER A O 1
ATOM 1746 N N . GLY A 1 218 ? 17.891 15.520 22.525 1.00 73.06 218 GLY A N 1
ATOM 1747 C CA . GLY A 1 218 ? 18.001 15.515 23.990 1.00 73.06 218 GLY A CA 1
ATOM 1748 C C . GLY A 1 218 ? 17.314 16.688 24.704 1.00 73.06 218 GLY A C 1
ATOM 1749 O O . GLY A 1 218 ? 17.359 16.778 25.929 1.00 73.06 218 GLY A O 1
ATOM 1750 N N . ARG A 1 219 ? 16.652 17.597 23.971 1.00 73.62 219 ARG A N 1
ATOM 1751 C CA . ARG A 1 219 ? 15.930 18.727 24.564 1.00 73.62 219 ARG A CA 1
ATOM 1752 C C . ARG A 1 219 ? 14.696 18.225 25.316 1.00 73.62 219 ARG A C 1
ATOM 1754 O O . ARG A 1 219 ? 13.946 17.409 24.774 1.00 73.62 219 ARG A O 1
ATOM 1761 N N . PRO A 1 220 ? 14.413 18.756 26.520 1.00 67.88 220 PRO A N 1
ATOM 1762 C CA . PRO A 1 220 ? 13.253 18.338 27.292 1.00 67.88 220 PRO A CA 1
ATOM 1763 C C . PRO A 1 220 ? 11.970 18.593 26.493 1.00 67.88 220 PRO A C 1
ATOM 1765 O O . PRO A 1 220 ? 11.655 19.718 26.093 1.00 67.88 220 PRO A O 1
ATOM 1768 N N . VAL A 1 221 ? 11.221 17.521 26.229 1.00 72.94 221 VAL A N 1
ATOM 1769 C CA . VAL A 1 221 ? 9.920 17.604 25.565 1.00 72.94 221 VAL A CA 1
ATOM 1770 C C . VAL A 1 221 ? 8.938 18.249 26.540 1.00 72.94 221 VAL A C 1
ATOM 1772 O O . VAL A 1 221 ? 8.734 17.746 27.642 1.00 72.94 221 VAL A O 1
ATOM 1775 N N . ALA A 1 222 ? 8.315 19.359 26.131 1.00 76.50 222 ALA A N 1
ATOM 1776 C CA . ALA A 1 222 ? 7.313 20.037 26.948 1.00 76.50 222 ALA A CA 1
ATOM 1777 C C . ALA A 1 222 ? 6.220 19.046 27.404 1.00 76.50 222 ALA A C 1
ATOM 1779 O O . ALA A 1 222 ? 5.751 18.238 26.590 1.00 76.50 222 ALA A O 1
ATOM 1780 N N . PRO A 1 223 ? 5.795 19.092 28.680 1.00 77.25 223 PRO A N 1
ATOM 1781 C CA . PRO A 1 223 ? 4.862 18.117 29.222 1.00 77.25 223 PRO A CA 1
ATOM 1782 C C . PRO A 1 223 ? 3.543 18.141 28.444 1.00 77.25 223 PRO A C 1
ATOM 1784 O O . PRO A 1 223 ? 2.989 19.201 28.131 1.00 77.25 223 PRO A O 1
ATOM 1787 N N . LYS A 1 224 ? 3.019 16.949 28.126 1.00 79.31 224 LYS A N 1
ATOM 1788 C CA . LYS A 1 224 ? 1.712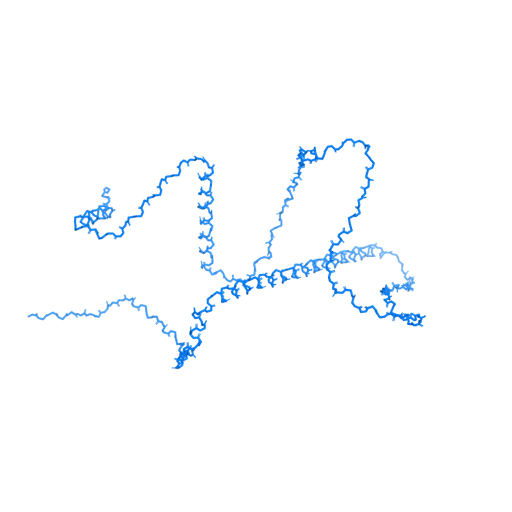 16.813 27.472 1.00 79.31 224 LYS A CA 1
ATOM 1789 C C . LYS A 1 224 ? 0.659 17.482 28.353 1.00 79.31 224 LYS A C 1
ATOM 1791 O O . LYS A 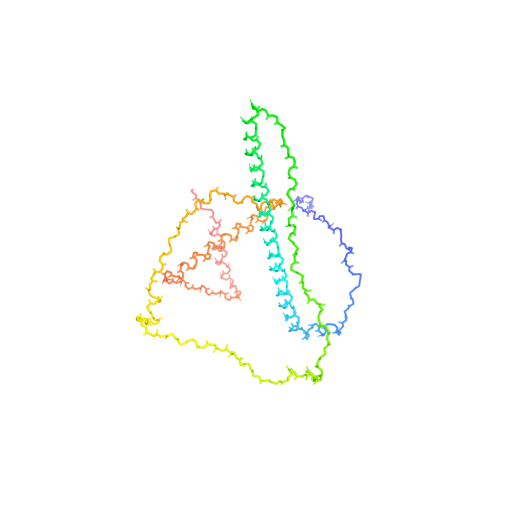1 224 ? 0.489 17.113 29.512 1.00 79.31 224 LYS A O 1
ATOM 1796 N N . ARG A 1 225 ? -0.081 18.444 27.793 1.00 80.38 225 ARG A N 1
ATOM 1797 C CA . ARG A 1 225 ? -1.202 19.082 28.497 1.00 80.38 225 ARG A CA 1
ATOM 1798 C C . ARG A 1 225 ? -2.212 18.001 28.876 1.00 80.38 225 ARG A C 1
ATOM 1800 O O . ARG A 1 225 ? -2.667 17.253 28.008 1.00 80.38 225 ARG A O 1
ATOM 1807 N N . THR A 1 226 ? -2.559 17.918 30.156 1.00 80.50 226 THR A N 1
ATOM 1808 C CA . THR A 1 226 ? -3.586 16.988 30.625 1.00 80.50 226 THR A CA 1
ATOM 1809 C C . THR A 1 226 ? -4.895 17.283 29.896 1.00 80.50 226 THR A C 1
ATOM 1811 O O . THR A 1 226 ? -5.307 18.439 29.741 1.00 80.50 226 THR A O 1
ATOM 1814 N N . LYS A 1 227 ? -5.541 16.232 29.375 1.00 80.50 227 LYS A N 1
ATOM 1815 C CA . LYS A 1 227 ? -6.859 16.376 28.753 1.00 80.50 227 LYS A CA 1
ATOM 1816 C C . LYS A 1 227 ? -7.803 16.905 29.828 1.00 80.50 227 LYS A C 1
ATOM 1818 O O . LYS A 1 227 ? -7.931 16.293 30.888 1.00 80.50 227 LYS A O 1
ATOM 1823 N N . LYS A 1 228 ? -8.454 18.041 29.570 1.00 80.94 228 LYS A N 1
ATOM 1824 C CA . LYS A 1 228 ? -9.504 18.536 30.463 1.00 80.94 228 LYS A CA 1
ATOM 1825 C C . LYS A 1 228 ? -10.585 17.460 30.512 1.00 80.94 228 LYS A C 1
ATOM 1827 O O . LYS A 1 228 ? -11.097 17.071 29.464 1.00 80.94 228 LYS A O 1
ATOM 1832 N N . LYS A 1 229 ? -10.895 16.950 31.706 1.00 81.81 229 LYS A N 1
ATOM 1833 C CA . LYS A 1 229 ? -12.037 16.048 31.891 1.00 81.81 229 LYS A CA 1
ATOM 1834 C C . LYS A 1 229 ? -13.279 16.782 31.381 1.00 81.81 229 LYS A C 1
ATOM 1836 O O . LYS A 1 229 ? -13.412 17.980 31.640 1.00 81.81 229 LYS A O 1
ATOM 1841 N N . PHE A 1 230 ? -14.143 16.094 30.634 1.00 75.31 230 PHE A N 1
ATOM 1842 C CA . PHE A 1 230 ? -15.429 16.644 30.207 1.00 75.31 230 PHE A CA 1
ATOM 1843 C C . PHE A 1 230 ? -16.278 16.898 31.457 1.00 75.31 230 PHE A C 1
ATOM 1845 O O . PHE A 1 230 ? -16.998 16.027 31.931 1.00 75.31 230 PHE A O 1
ATOM 1852 N N . ARG A 1 231 ? -16.129 18.090 32.031 1.00 84.19 231 ARG A N 1
ATOM 1853 C CA . ARG A 1 231 ? -16.994 18.632 33.071 1.00 84.19 231 ARG A CA 1
ATOM 1854 C C . ARG A 1 231 ? -17.779 19.764 32.442 1.00 84.19 231 ARG A C 1
ATOM 1856 O O . ARG A 1 231 ? -17.215 20.568 31.696 1.00 84.19 231 ARG A O 1
ATOM 1863 N N . TYR A 1 232 ? -19.065 19.838 32.757 1.00 84.94 232 TYR A N 1
ATOM 1864 C CA . TYR A 1 232 ? -19.840 21.022 32.433 1.00 84.94 232 TYR A CA 1
ATOM 1865 C C . TYR A 1 232 ? -19.157 22.240 33.051 1.00 84.94 232 TYR A C 1
ATOM 1867 O O . TYR A 1 232 ? -18.864 22.270 34.248 1.00 84.94 232 TYR A O 1
ATOM 1875 N N . LEU A 1 233 ? -18.866 23.225 32.204 1.00 84.75 233 LEU A N 1
ATOM 1876 C CA . LEU A 1 233 ? -18.362 24.513 32.654 1.00 84.75 233 LEU A CA 1
ATOM 1877 C C . LEU A 1 233 ? -19.409 25.136 33.575 1.00 84.75 233 LEU A C 1
ATOM 1879 O O . LEU A 1 233 ? -20.598 25.193 33.225 1.00 84.75 233 LEU A O 1
ATOM 1883 N N . THR A 1 234 ? -18.973 25.638 34.726 1.00 91.12 234 THR A N 1
ATOM 1884 C CA . THR A 1 234 ? -19.878 26.371 35.616 1.00 91.12 234 THR A CA 1
ATOM 1885 C C . THR A 1 234 ? -20.444 27.594 34.872 1.00 91.12 234 THR A C 1
ATOM 1887 O O . THR A 1 234 ? -19.843 28.080 33.904 1.00 91.12 234 THR A O 1
ATOM 1890 N N . PRO A 1 235 ? -21.614 28.131 35.262 1.00 93.38 235 PRO A N 1
ATOM 1891 C CA . PRO A 1 235 ? -22.168 29.328 34.623 1.00 93.38 235 PRO A CA 1
ATOM 1892 C C . PRO A 1 235 ? -21.179 30.506 34.567 1.00 93.38 235 PRO A C 1
ATOM 1894 O O . PRO A 1 235 ? -21.151 31.247 33.584 1.00 93.38 235 PRO A O 1
ATOM 1897 N N . GLN A 1 236 ? -20.324 30.650 35.583 1.00 92.94 236 GLN A N 1
ATOM 1898 C CA . GLN A 1 236 ? -19.279 31.676 35.637 1.00 92.94 236 GLN A CA 1
ATOM 1899 C C . GLN A 1 236 ? -18.142 31.404 34.637 1.00 92.94 236 GLN A C 1
ATOM 1901 O O . GLN A 1 236 ? -17.718 32.315 33.923 1.00 92.94 236 GLN A O 1
ATOM 1906 N N . GLU A 1 237 ? -17.698 30.152 34.509 1.00 91.81 237 GLU A N 1
ATOM 1907 C CA . GLU A 1 237 ? -16.692 29.742 33.519 1.00 91.81 237 GLU A CA 1
ATOM 1908 C C . GLU A 1 237 ? -17.201 29.904 32.075 1.00 91.81 237 GLU A C 1
ATOM 1910 O O . GLU A 1 237 ? -16.454 30.312 31.184 1.00 91.81 237 GLU A O 1
ATOM 1915 N N . ARG A 1 238 ? -18.495 29.653 31.827 1.00 90.75 238 ARG A N 1
ATOM 1916 C CA . ARG A 1 238 ? -19.120 29.924 30.519 1.00 90.75 238 ARG A CA 1
ATOM 1917 C C . ARG A 1 238 ? -19.112 31.413 30.186 1.00 90.75 238 ARG A C 1
ATOM 1919 O O . ARG A 1 238 ? -18.745 31.781 29.070 1.00 90.75 238 ARG A O 1
ATOM 1926 N N . LYS A 1 239 ? -19.461 32.271 31.151 1.00 94.25 239 LYS A N 1
ATOM 1927 C CA . LYS A 1 239 ? -19.411 33.734 30.982 1.00 94.25 239 LYS A CA 1
ATOM 1928 C C . LYS A 1 239 ? -17.986 34.223 30.702 1.00 94.25 239 LYS A C 1
ATOM 1930 O O . LYS A 1 239 ? -17.795 35.049 29.809 1.00 94.25 239 LYS A O 1
ATOM 1935 N N . SER A 1 240 ? -16.983 33.704 31.413 1.00 93.44 240 SER A N 1
ATOM 1936 C CA . SER A 1 240 ? -15.586 34.105 31.206 1.00 93.44 240 SER A CA 1
ATOM 1937 C C . SER A 1 240 ? -15.036 33.636 29.854 1.00 93.44 240 SER A C 1
ATOM 1939 O O . SER A 1 240 ? -14.379 34.421 29.167 1.00 93.44 240 SER A O 1
ATOM 1941 N N . ASN A 1 241 ? -15.371 32.418 29.411 1.00 90.31 241 ASN A N 1
ATOM 1942 C CA . ASN A 1 241 ? -15.023 31.933 28.072 1.00 90.31 241 ASN A CA 1
ATOM 1943 C C . ASN A 1 241 ? -15.695 32.767 26.974 1.00 90.31 241 ASN A C 1
ATOM 1945 O O . ASN A 1 241 ? -15.017 33.189 26.043 1.00 90.31 241 ASN A O 1
ATOM 1949 N N . ALA A 1 242 ? -16.983 33.097 27.113 1.00 92.88 242 ALA A N 1
ATOM 1950 C CA . ALA A 1 242 ? -17.676 33.972 26.165 1.00 92.88 242 ALA A CA 1
ATOM 1951 C C . ALA A 1 242 ? -17.041 35.373 26.094 1.00 92.88 242 ALA A C 1
ATOM 1953 O O . ALA A 1 242 ? -16.912 35.942 25.010 1.00 92.88 242 ALA A O 1
ATOM 1954 N N . LYS A 1 243 ? -16.591 35.927 27.231 1.00 93.81 243 LYS A N 1
ATOM 1955 C CA . LYS A 1 243 ? -15.859 37.204 27.270 1.00 93.81 243 LYS A CA 1
ATOM 1956 C C . LYS A 1 243 ? -14.507 37.104 26.553 1.00 93.81 243 LYS A C 1
ATOM 1958 O O . LYS A 1 243 ? -14.160 38.019 25.812 1.00 93.81 243 LYS A O 1
ATOM 1963 N N . LYS A 1 244 ? -13.773 35.999 26.730 1.00 93.88 244 LYS A N 1
ATOM 1964 C CA . LYS A 1 244 ? -12.497 35.742 26.037 1.00 93.88 244 LYS A CA 1
ATOM 1965 C C . LYS A 1 244 ? -12.682 35.599 24.528 1.00 93.88 244 LYS A C 1
ATOM 1967 O O . LYS A 1 244 ? -11.951 36.240 23.785 1.00 93.88 244 LYS A O 1
ATOM 1972 N N . GLU A 1 245 ? -13.672 34.834 24.078 1.00 90.62 245 GLU A N 1
ATOM 1973 C CA . GLU A 1 245 ? -13.998 34.695 22.650 1.00 90.62 245 GLU A CA 1
ATOM 1974 C C . GLU A 1 245 ? -14.369 36.047 22.027 1.00 90.62 245 GLU A C 1
ATOM 1976 O O . GLU A 1 245 ? -13.825 36.435 20.996 1.00 90.62 245 GLU A O 1
ATOM 1981 N N . ARG A 1 246 ? -15.209 36.836 22.710 1.00 90.25 246 ARG A N 1
ATOM 1982 C CA . ARG A 1 246 ? -15.539 38.203 22.276 1.00 90.25 246 ARG A CA 1
ATOM 1983 C C . ARG A 1 246 ? -14.317 39.115 22.210 1.00 90.25 246 ARG A C 1
ATOM 1985 O O . ARG A 1 246 ? -14.252 39.942 21.313 1.00 90.25 246 ARG A O 1
ATOM 1992 N N . ALA A 1 247 ? -13.371 38.983 23.140 1.00 89.12 247 ALA A N 1
ATOM 1993 C CA . ALA A 1 247 ? -12.141 39.772 23.135 1.00 89.12 247 ALA A CA 1
ATOM 1994 C C . ALA A 1 247 ? -11.197 39.373 21.990 1.00 89.12 247 ALA A C 1
ATOM 1996 O O . ALA A 1 247 ? -10.610 40.251 21.368 1.00 89.12 247 ALA A O 1
ATOM 1997 N N . ARG A 1 248 ? -11.082 38.074 21.679 1.00 87.69 248 ARG A N 1
ATOM 1998 C CA . ARG A 1 248 ? -10.275 37.574 20.550 1.00 87.69 248 ARG A CA 1
ATOM 1999 C C . ARG A 1 248 ? -10.848 37.997 19.200 1.00 87.69 248 ARG A C 1
ATOM 2001 O O . ARG A 1 248 ? -10.085 38.329 18.305 1.00 87.69 248 ARG A O 1
ATOM 2008 N N . ASN A 1 249 ? -12.175 38.020 19.088 1.00 85.19 249 ASN A N 1
ATOM 2009 C CA . ASN A 1 249 ? -12.880 38.394 17.862 1.00 85.19 249 ASN A CA 1
ATOM 2010 C C . ASN A 1 249 ? -13.124 39.903 17.744 1.00 85.19 249 ASN A C 1
ATOM 2012 O O . ASN A 1 249 ? -13.731 40.347 16.770 1.00 85.19 249 ASN A O 1
ATOM 2016 N N . LYS A 1 250 ? -12.703 40.706 18.731 1.00 87.44 250 LYS A N 1
ATOM 2017 C CA . LYS A 1 250 ? -12.843 42.155 18.640 1.00 87.44 250 LYS A CA 1
ATOM 2018 C C . LYS A 1 250 ? -11.749 42.678 17.709 1.00 87.44 250 LYS A C 1
ATOM 2020 O O . LYS A 1 250 ? -10.573 42.472 18.015 1.00 87.44 250 LYS A O 1
ATOM 2025 N N . PRO A 1 251 ? -12.101 43.338 16.592 1.00 81.19 251 PRO A N 1
ATOM 2026 C CA . PRO A 1 251 ? -11.098 43.907 15.709 1.00 81.19 251 PRO A CA 1
ATOM 2027 C C . PRO A 1 251 ? -10.285 44.929 16.499 1.00 81.19 251 PRO A C 1
ATOM 2029 O O . PRO A 1 251 ? -10.846 45.768 17.214 1.00 81.19 251 PRO A O 1
ATOM 2032 N N . ARG A 1 252 ? -8.957 44.833 16.404 1.00 78.94 252 ARG A N 1
ATOM 2033 C CA . ARG A 1 252 ? -8.072 45.881 16.908 1.00 78.94 252 ARG A CA 1
ATOM 2034 C C . ARG A 1 252 ? -8.356 47.113 16.056 1.00 78.94 252 ARG A C 1
ATOM 2036 O O . ARG A 1 252 ? -8.151 47.063 14.849 1.00 78.94 252 ARG A O 1
ATOM 2043 N N . LYS A 1 253 ? -8.907 48.166 16.665 1.00 71.19 253 LYS A N 1
ATOM 2044 C CA . LYS A 1 253 ? -8.964 49.469 16.003 1.00 71.19 253 LYS A CA 1
ATOM 2045 C C . LYS A 1 253 ? -7.512 49.907 15.808 1.00 71.19 253 LYS A C 1
ATOM 2047 O O . LYS A 1 253 ? -6.784 49.974 16.797 1.00 71.19 253 LYS A O 1
ATOM 2052 N N . ILE A 1 254 ? -7.122 50.043 14.544 1.00 57.88 254 ILE A N 1
ATOM 2053 C CA . ILE A 1 254 ? -5.890 50.705 14.112 1.00 57.88 254 ILE A CA 1
ATOM 2054 C C . ILE A 1 254 ? -6.091 52.202 14.328 1.00 57.88 254 ILE A C 1
ATOM 2056 O O . ILE A 1 254 ? -7.234 52.657 14.079 1.00 57.88 254 ILE A O 1
#

Foldseek 3Di:
DDDDDPPPDDPDPPPDPPPPDPVPDPPDDDDDPVVVVCVVVCPVVVVVVVVVVVVVVVVVVVVVVVVVVVVVVVVVVVVVVVVVVVVVVVVVVVVVVVVPPDDDDDDDDPDDPPPPPPDDPDPDDDDDDDDDDPDDPPDDDDDPDPDDDDDDDDDDDDPVCPVVPPPPDDDPDPPPCPDDPPPPPPDDPPPVVVVVVVVVVVVVVVVVVVVVVVVVVPPDDDDDDPDDPPDPQDPVSVVVVVVVVCVVPDDDDD

Sequence (254 aa):
MSFQRSSKNRPGGRVTKKTGGNGFRPREILFDSDAREQYLKGFHKRNVERKEKAAERAKEHARRNKLEERQALRDQRKRELEEKMQIASAMYKEQLNDSESDVSDNEAGVEEEQEWSGIVDDVSDKENSTGKPVASILKGGEKFRHIQKYKSDATNGDDPNDLMNSETTVIIENYDTEEPNQNGDSENPPDGRSEDVLRKSLLRAAFYAERVKKINSGRPVAPKRTKKKFRYLTPQERKSNAKKERARNKPRKI